Protein AF-0000000083565220 (afdb_homodimer)

InterPro domains:
  IPR055768 Domain of unknown function DUF7344 [PF24035] (7-87)

Organism: NCBI:txid148449

Sequence (226 aa):
MNTAEAFTLLADTDRRRVVAALLETETETTTIDALSERLADARRQDDTVAESDTDRFERTKIGLLHDHLPRLADHGVLEYDARNGDVVLEDATDLEPYLDIDETTVSIAPQNEMNTAEAFTLLADTDRRRVVAALLETETETTTIDALSERLADARRQDDTVAESDTDRFERTKIGLLHDHLPRLADHGVLEYDARNGDVVLEDATDLEPYLDIDETTVSIAPQNE

Nearest PDB structures (foldseek):
  6tot-assembly1_A  TM=2.950E-01  e=5.531E+00  Homo sapiens
  6tot-assembly1_A  TM=2.980E-01  e=4.577E+00  Homo sapiens
  6tp4-assembly1_A  TM=3.287E-01  e=9.113E+00  Homo sapiens
  6tp6-assembly1_A  TM=2.819E-01  e=9.113E+00  Homo sapiens

Solvent-accessible surface area (backbone atoms only — not comparable to full-atom values): 12688 Å² total; per-residue (Å²): 126,54,70,41,55,40,24,53,53,48,31,34,68,66,46,41,48,51,54,51,53,46,61,72,41,64,93,51,80,42,37,52,65,58,50,17,48,55,51,28,55,55,45,55,75,74,47,84,72,91,67,54,70,66,57,42,30,51,55,37,39,50,44,37,68,75,48,44,49,55,59,38,33,75,66,48,28,30,48,70,40,87,86,82,28,41,35,39,78,66,46,52,78,79,45,47,71,60,55,49,53,55,53,52,60,62,68,62,56,75,75,78,124,129,54,71,41,55,39,24,54,53,47,31,35,68,66,44,41,50,51,53,51,54,45,61,74,40,66,94,49,82,43,38,51,66,58,50,18,50,55,52,29,56,54,44,55,75,72,46,84,70,90,68,54,68,66,56,42,29,52,52,37,38,50,44,36,68,76,47,43,50,55,57,39,34,76,65,48,30,32,47,72,37,85,86,82,28,42,35,40,80,66,48,52,78,79,45,47,70,60,54,51,54,57,53,53,60,59,69,62,55,74,74,79,122

Foldseek 3Di:
DDLVLLCVLVVDPLLLQLLVVQVVVPPDKDFLQVSLLVSLVVVVVVDPDDDDSVVSSVVSSCCCVPPNVVSCVVVVQWDADPVVRIIHGGDCPSNVVVSVVVVVVVVPPDPPD/DDLVLLCVLVVDPLLLQLLVVQVVVQVDKDFLQVSLLVSLVVVVVVDPDDDDSVVSSVVSSVCCVPPNVVSCVVVVQWDADPVVRIIHGGDCPSNVVVSVVVVVVVVPPDPPD

pLDDT: mean 89.69, std 16.13, range [26.8, 98.75]

Secondary structure (DSSP, 8-state):
--HHHHHHHHTSHHHHHHHHHHHHTTTS-EEHHHHHHHHHHHHHHH--S---HHHHHHHHHHHIIIIIHHHHHHTTSEEE-TTT-EEEE---TTTHHHHHHHHHHHHTS----/--HHHHHHHHTSHHHHHHHHHHHHTTTS-EEHHHHHHHHHHHHHHH--S---HHHHHHHHHHHIIIIIHHHHHHTTSEEE-TTT-EEEE---TTTHHHHHHHHHHHHTS----

Structure (mmCIF, N/CA/C/O backbone):
data_AF-0000000083565220-model_v1
#
loop_
_entity.id
_entity.type
_entity.pdbx_description
1 polymer 'DUF7344 domain-containing protein'
#
loop_
_atom_site.group_PDB
_atom_site.id
_atom_site.type_symbol
_atom_site.label_atom_id
_atom_site.label_alt_id
_atom_site.label_comp_id
_atom_site.label_asym_id
_atom_site.label_entity_id
_atom_site.label_seq_id
_atom_site.pdbx_PDB_ins_code
_atom_site.Cartn_x
_atom_site.Cartn_y
_atom_site.Cartn_z
_atom_site.occupancy
_atom_site.B_iso_or_equiv
_atom_site.auth_seq_id
_atom_site.auth_comp_id
_atom_site.auth_asym_id
_atom_site.auth_atom_id
_atom_site.pdbx_PDB_model_num
ATOM 1 N N . MET A 1 1 ? -13.062 -4.121 0.342 1 96 1 MET A N 1
ATOM 2 C CA . MET A 1 1 ? -12.008 -3.697 1.264 1 96 1 MET A CA 1
ATOM 3 C C . MET A 1 1 ? -11.766 -2.195 1.155 1 96 1 MET A C 1
ATOM 5 O O . MET A 1 1 ? -12.117 -1.575 0.153 1 96 1 MET A O 1
ATOM 9 N N . ASN A 1 2 ? -11.125 -1.588 2.27 1 95.5 2 ASN A N 1
ATOM 10 C CA . ASN A 1 2 ? -10.836 -0.158 2.238 1 95.5 2 ASN A CA 1
ATOM 11 C C . ASN A 1 2 ? -9.461 0.122 1.647 1 95.5 2 ASN A C 1
ATOM 13 O O . ASN A 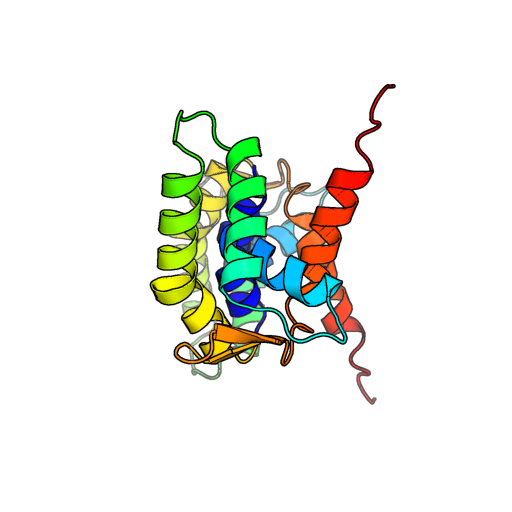1 2 ? -8.711 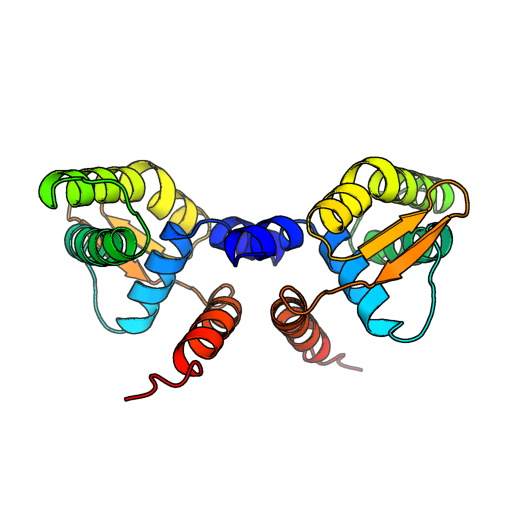-0.806 1.326 1 95.5 2 ASN A O 1
ATOM 17 N N . THR A 1 3 ? -9.195 1.32 1.488 1 96.5 3 THR A N 1
ATOM 18 C CA . THR A 1 3 ? -7.969 1.758 0.825 1 96.5 3 THR A CA 1
ATOM 19 C C . THR A 1 3 ? -6.738 1.251 1.572 1 96.5 3 THR A C 1
ATOM 21 O O . THR A 1 3 ? -5.777 0.781 0.956 1 96.5 3 THR A O 1
ATOM 24 N N . ALA A 1 4 ? -6.703 1.277 2.896 1 97.19 4 ALA A N 1
ATOM 25 C CA . ALA A 1 4 ? -5.57 0.811 3.693 1 97.19 4 ALA A CA 1
ATOM 26 C C . ALA A 1 4 ? -5.324 -0.68 3.475 1 97.19 4 ALA A C 1
ATOM 28 O O . ALA A 1 4 ? -4.18 -1.113 3.346 1 97.19 4 ALA A O 1
ATOM 29 N N . GLU A 1 5 ? -6.398 -1.389 3.406 1 98 5 GLU A N 1
ATOM 30 C CA . GLU A 1 5 ? -6.297 -2.824 3.16 1 98 5 GLU A CA 1
ATOM 31 C C . GLU A 1 5 ? -5.711 -3.107 1.78 1 98 5 GLU A C 1
ATOM 33 O O . GLU A 1 5 ? -4.891 -4.012 1.622 1 98 5 GLU A O 1
ATOM 38 N N . ALA A 1 6 ? -6.125 -2.352 0.819 1 98.5 6 ALA A N 1
ATOM 39 C CA . ALA A 1 6 ? -5.605 -2.518 -0.536 1 98.5 6 ALA A CA 1
ATOM 40 C C . ALA A 1 6 ? -4.098 -2.285 -0.577 1 98.5 6 ALA A C 1
ATOM 42 O O . ALA A 1 6 ? -3.346 -3.127 -1.078 1 98.5 6 ALA A O 1
ATOM 43 N N . PHE A 1 7 ? -3.705 -1.181 0.043 1 98.44 7 PHE A N 1
ATOM 44 C CA . PHE A 1 7 ? -2.277 -0.882 0.044 1 98.44 7 PHE A CA 1
ATOM 45 C C . PHE A 1 7 ? -1.504 -1.938 0.823 1 98.44 7 PHE A C 1
ATOM 47 O O . PHE A 1 7 ? -0.389 -2.305 0.445 1 98.44 7 PHE A O 1
ATOM 54 N N . THR A 1 8 ? -2.037 -2.41 1.909 1 98.56 8 THR A N 1
ATOM 55 C CA . THR A 1 8 ? -1.389 -3.445 2.707 1 98.56 8 THR A CA 1
ATOM 56 C C . THR A 1 8 ? -1.159 -4.703 1.878 1 98.56 8 THR A C 1
ATOM 58 O O . THR A 1 8 ? -0.068 -5.277 1.899 1 98.56 8 THR A O 1
ATOM 61 N N . LEU A 1 9 ? -2.16 -5.105 1.133 1 98.75 9 LEU A N 1
ATOM 62 C CA . LEU A 1 9 ? -2.027 -6.289 0.293 1 98.75 9 LEU A CA 1
ATOM 63 C C . LEU A 1 9 ? -0.977 -6.074 -0.791 1 98.75 9 LEU A C 1
ATOM 65 O O . LEU A 1 9 ? -0.152 -6.953 -1.047 1 98.75 9 LEU A O 1
ATOM 69 N N . LEU A 1 10 ? -0.96 -4.863 -1.353 1 98.38 10 LEU A N 1
ATOM 70 C CA . LEU A 1 10 ? -0.137 -4.598 -2.527 1 98.38 10 LEU A CA 1
ATOM 71 C C . LEU A 1 10 ? 1.293 -4.254 -2.123 1 98.38 10 LEU A C 1
ATOM 73 O O . LEU A 1 10 ? 2.186 -4.195 -2.973 1 98.38 10 LEU A O 1
ATOM 77 N N . ALA A 1 11 ? 1.544 -4.125 -0.795 1 98.12 11 ALA A N 1
ATOM 78 C CA . ALA A 1 11 ? 2.898 -3.826 -0.336 1 98.12 11 ALA A CA 1
ATOM 79 C C . ALA A 1 11 ? 3.82 -5.027 -0.532 1 98.12 11 ALA A C 1
ATOM 81 O O . ALA A 1 11 ? 5.043 -4.895 -0.459 1 98.12 11 ALA A O 1
ATOM 82 N N . ASP A 1 12 ? 3.268 -6.105 -0.863 1 97.56 12 ASP A N 1
ATOM 83 C CA . ASP A 1 12 ? 4.051 -7.301 -1.15 1 97.56 12 ASP A CA 1
ATOM 84 C C . ASP A 1 12 ? 4.129 -7.562 -2.652 1 97.56 12 ASP A C 1
ATOM 86 O O . ASP A 1 12 ? 3.102 -7.594 -3.336 1 97.56 12 ASP A O 1
ATOM 90 N N . THR A 1 13 ? 5.336 -7.77 -3.129 1 96 13 THR A N 1
ATOM 91 C CA . THR A 1 13 ? 5.559 -7.941 -4.559 1 96 13 THR A CA 1
ATOM 92 C C . THR A 1 13 ? 4.875 -9.203 -5.066 1 96 13 THR A C 1
ATOM 94 O O . THR A 1 13 ? 4.293 -9.211 -6.156 1 96 13 THR A O 1
ATOM 97 N N . ASP A 1 14 ? 4.938 -10.281 -4.324 1 95.94 14 ASP A N 1
ATOM 98 C CA . ASP A 1 14 ? 4.336 -11.539 -4.754 1 95.94 14 ASP A CA 1
ATOM 99 C C . ASP A 1 14 ? 2.814 -11.414 -4.84 1 95.94 14 ASP A C 1
ATOM 101 O O . ASP A 1 14 ? 2.203 -11.891 -5.801 1 95.94 14 ASP A O 1
ATOM 105 N N . ARG A 1 15 ? 2.213 -10.766 -3.889 1 98.38 15 ARG A N 1
ATOM 106 C CA . ARG A 1 15 ? 0.768 -10.57 -3.951 1 98.38 15 ARG A CA 1
ATOM 107 C C . ARG A 1 15 ? 0.382 -9.703 -5.148 1 98.38 15 ARG A C 1
ATOM 109 O O . ARG A 1 15 ? -0.626 -9.961 -5.809 1 98.38 15 ARG A O 1
ATOM 116 N N . ARG A 1 16 ? 1.149 -8.664 -5.391 1 97.5 16 ARG A N 1
ATOM 117 C CA . ARG A 1 16 ? 0.896 -7.887 -6.602 1 97.5 16 ARG A CA 1
ATOM 118 C C . ARG A 1 16 ? 0.958 -8.773 -7.844 1 97.5 16 ARG A C 1
ATOM 120 O O . ARG A 1 16 ? 0.088 -8.695 -8.711 1 97.5 16 ARG A O 1
ATOM 127 N N . ARG A 1 17 ? 1.926 -9.609 -7.906 1 96.25 17 ARG A N 1
ATOM 128 C CA . ARG A 1 17 ? 2.123 -10.469 -9.07 1 96.25 17 ARG A CA 1
ATOM 129 C C . ARG A 1 17 ? 0.99 -11.484 -9.203 1 96.25 17 ARG A C 1
ATOM 131 O O . ARG A 1 17 ? 0.55 -11.789 -10.312 1 96.25 17 ARG A O 1
ATOM 138 N N . VAL A 1 18 ? 0.584 -12.016 -8.094 1 97.06 18 VAL A N 1
ATOM 139 C CA . VAL A 1 18 ? -0.527 -12.961 -8.117 1 97.06 18 VAL A CA 1
ATOM 140 C C . VAL A 1 18 ? -1.762 -12.289 -8.719 1 97.06 18 VAL A C 1
ATOM 142 O O . VAL A 1 18 ? -2.371 -12.828 -9.648 1 97.06 18 VAL A O 1
ATOM 145 N N . VAL A 1 19 ? -2.131 -11.125 -8.219 1 97.25 19 VAL A N 1
ATOM 146 C CA . VAL A 1 19 ? -3.348 -10.453 -8.664 1 97.25 19 VAL A CA 1
ATOM 147 C C . VAL A 1 19 ? -3.211 -10.055 -10.125 1 97.25 19 VAL A C 1
ATOM 149 O O . VAL A 1 19 ? -4.137 -10.242 -10.914 1 97.25 19 VAL A O 1
ATOM 152 N N . ALA A 1 20 ? -2.068 -9.57 -10.492 1 95.88 20 ALA A N 1
ATOM 153 C CA . ALA A 1 20 ? -1.82 -9.188 -11.883 1 95.88 20 ALA A CA 1
ATOM 154 C C . ALA A 1 20 ? -1.976 -10.383 -12.812 1 95.88 20 ALA A C 1
ATOM 156 O O . ALA A 1 20 ? -2.598 -10.273 -13.875 1 95.88 20 ALA A O 1
ATOM 157 N N . ALA A 1 21 ? -1.371 -11.492 -12.422 1 95.12 21 ALA A N 1
ATOM 158 C CA . ALA A 1 21 ? -1.449 -12.695 -13.242 1 95.12 21 ALA A CA 1
ATOM 159 C C . ALA A 1 21 ? -2.896 -13.141 -13.422 1 95.12 21 ALA A C 1
ATOM 161 O O . ALA A 1 21 ? -3.297 -13.547 -14.516 1 95.12 21 ALA A O 1
ATOM 162 N N . LEU A 1 22 ? -3.656 -13.086 -12.352 1 95.69 22 LEU A N 1
ATOM 163 C CA . LEU A 1 22 ? -5.047 -13.516 -12.414 1 95.69 22 LEU A CA 1
ATOM 164 C C . LEU A 1 22 ? -5.879 -12.562 -13.258 1 95.69 22 LEU A C 1
ATOM 166 O O . LEU A 1 22 ? -6.801 -12.984 -13.961 1 95.69 22 LEU A O 1
ATOM 170 N N . LEU A 1 23 ? -5.566 -11.297 -13.195 1 93.94 23 LEU A N 1
ATOM 171 C CA . LEU A 1 23 ? -6.27 -10.305 -13.992 1 93.94 23 LEU A CA 1
ATOM 172 C C . LEU A 1 23 ? -6.004 -10.508 -15.484 1 93.94 23 LEU A C 1
ATOM 174 O O . LEU A 1 23 ? -6.879 -10.25 -16.312 1 93.94 23 LEU A O 1
ATOM 178 N N . GLU A 1 24 ? -4.875 -10.93 -15.766 1 90.19 24 GLU A N 1
ATOM 179 C CA . GLU A 1 24 ? -4.488 -11.164 -17.156 1 90.19 24 GLU A CA 1
ATOM 180 C C . GLU A 1 24 ? -5.168 -12.406 -17.719 1 90.19 24 GLU A C 1
ATOM 182 O O . GLU A 1 24 ? -5.379 -12.516 -18.922 1 90.19 24 GLU A O 1
ATOM 187 N N . THR A 1 25 ? -5.488 -13.305 -16.844 1 77.62 25 THR A N 1
ATOM 188 C CA . THR A 1 25 ? -6.047 -14.578 -17.281 1 77.62 25 THR A CA 1
ATOM 189 C C . THR A 1 25 ? -7.562 -14.586 -17.125 1 77.62 25 THR A C 1
ATOM 191 O O . THR A 1 25 ? -8.172 -15.656 -17.016 1 77.62 25 THR A O 1
ATOM 194 N N . GLU A 1 26 ? -8.297 -13.352 -17.094 1 63.94 26 GLU A N 1
ATOM 195 C CA . GLU A 1 26 ? -9.688 -13.133 -16.719 1 63.94 26 GLU A CA 1
ATOM 196 C C . GLU A 1 26 ? -10.477 -14.445 -16.734 1 63.94 26 GLU A C 1
ATOM 198 O O . GLU A 1 26 ? -11.172 -14.766 -15.766 1 63.94 26 GLU A O 1
ATOM 203 N N . THR A 1 27 ? -10.836 -14.945 -17.859 1 59 27 THR A N 1
ATOM 204 C CA . THR A 1 27 ? -11.945 -15.883 -18.016 1 59 27 THR A CA 1
ATOM 205 C C . THR A 1 27 ? -11.5 -17.297 -17.672 1 59 27 THR A C 1
ATOM 207 O O . THR A 1 27 ? -12.328 -18.219 -17.609 1 59 27 THR A O 1
ATOM 210 N N . GLU A 1 28 ? -10.258 -17.438 -17.188 1 69 28 GLU A N 1
ATOM 211 C CA . GLU A 1 28 ? -9.836 -18.828 -17.078 1 69 28 GLU A CA 1
ATOM 212 C C . GLU A 1 28 ? -9.359 -19.156 -15.672 1 69 28 GLU A C 1
ATOM 214 O O . GLU A 1 28 ? -8.992 -18.266 -14.906 1 69 28 GLU A O 1
ATOM 219 N N . THR A 1 29 ? -9.766 -20.391 -15.172 1 83.25 29 THR A N 1
ATOM 220 C CA . THR A 1 29 ? -9.219 -20.953 -13.953 1 83.25 29 THR A CA 1
ATOM 221 C C . THR A 1 29 ? -7.715 -21.203 -14.086 1 83.25 29 THR A C 1
ATOM 223 O O . THR A 1 29 ? -7.25 -21.688 -15.117 1 83.25 29 THR A O 1
ATOM 226 N N . THR A 1 30 ? -6.914 -20.625 -13.164 1 93.38 30 THR A N 1
ATOM 227 C CA . THR A 1 30 ? -5.484 -20.906 -13.086 1 93.38 30 THR A CA 1
ATOM 228 C C . THR A 1 30 ? -5.18 -21.844 -11.922 1 93.38 30 THR A C 1
ATOM 230 O O . THR A 1 30 ? -6.07 -22.172 -11.133 1 93.38 30 THR A O 1
ATOM 233 N N . THR A 1 31 ? -3.963 -22.438 -11.992 1 96 31 THR A N 1
ATOM 234 C CA . THR A 1 31 ? -3.584 -23.344 -10.914 1 96 31 THR A CA 1
ATOM 235 C C . THR A 1 31 ? -2.475 -22.734 -10.062 1 96 31 THR A C 1
ATOM 237 O O . THR A 1 31 ? -1.771 -21.828 -10.508 1 96 31 THR A O 1
ATOM 240 N N . ILE A 1 32 ? -2.348 -23.281 -8.883 1 97.75 32 ILE A N 1
ATOM 241 C CA . ILE A 1 32 ? -1.276 -22.891 -7.973 1 97.75 32 ILE A CA 1
ATOM 242 C C . ILE A 1 32 ? 0.077 -23.172 -8.625 1 97.75 32 ILE A C 1
ATOM 244 O O . ILE A 1 32 ? 0.998 -22.344 -8.523 1 97.75 32 ILE A O 1
ATOM 248 N N . ASP A 1 33 ? 0.191 -24.234 -9.336 1 96.81 33 ASP A N 1
ATOM 249 C CA . ASP A 1 33 ? 1.437 -24.594 -10.008 1 96.81 33 ASP A CA 1
ATOM 250 C C . ASP A 1 33 ? 1.771 -23.578 -11.102 1 96.81 33 ASP A C 1
ATOM 252 O O . ASP A 1 33 ? 2.92 -23.141 -11.227 1 96.81 33 ASP A O 1
ATOM 256 N N . ALA A 1 34 ? 0.788 -23.266 -11.844 1 95.81 34 ALA A N 1
ATOM 257 C CA . ALA A 1 34 ? 1.01 -22.312 -12.93 1 95.81 34 ALA A CA 1
ATOM 258 C C . ALA A 1 34 ? 1.413 -20.938 -12.375 1 95.81 34 ALA A C 1
ATOM 260 O O . ALA A 1 34 ? 2.301 -20.281 -12.922 1 95.81 34 ALA A O 1
ATOM 261 N N . LEU A 1 35 ? 0.744 -20.469 -11.352 1 97 35 LEU A N 1
ATOM 262 C CA . LEU A 1 35 ? 1.1 -19.219 -10.703 1 97 35 LEU A CA 1
ATOM 263 C C . LEU A 1 35 ? 2.52 -19.281 -10.148 1 97 35 LEU A C 1
ATOM 265 O O . LEU A 1 35 ? 3.291 -18.328 -10.305 1 97 35 LEU A O 1
ATOM 269 N N . SER A 1 36 ? 2.895 -20.391 -9.5 1 98.19 36 SER A N 1
ATOM 270 C CA . SER A 1 36 ? 4.227 -20.562 -8.93 1 98.19 36 SER A CA 1
ATOM 271 C C . SER A 1 36 ? 5.305 -20.453 -10 1 98.19 36 SER A C 1
ATOM 273 O O . SER A 1 36 ? 6.355 -19.844 -9.781 1 98.19 36 SER A O 1
ATOM 275 N N . GLU A 1 37 ? 5.0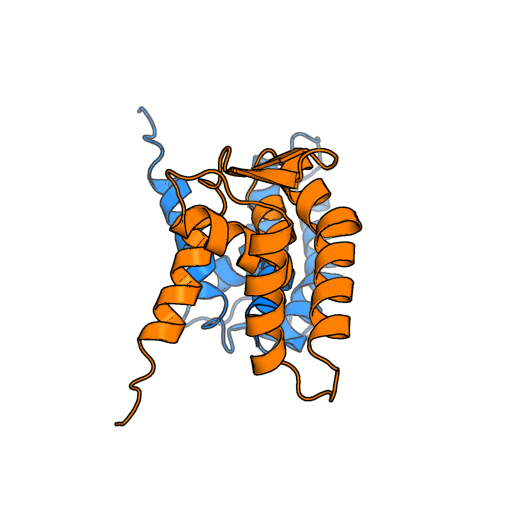12 -21.031 -11.094 1 97.44 37 GLU A N 1
ATOM 276 C CA . GLU A 1 37 ? 5.961 -20.953 -12.203 1 97.44 37 GLU A CA 1
ATOM 277 C C . GLU A 1 37 ? 6.148 -19.531 -12.688 1 97.44 37 GLU A C 1
ATOM 279 O O . GLU A 1 37 ? 7.277 -19.062 -12.852 1 97.44 37 GLU A O 1
ATOM 284 N N . ARG A 1 38 ? 5.031 -18.906 -12.898 1 95.62 38 ARG A N 1
ATOM 285 C CA . ARG A 1 38 ? 5.066 -17.531 -13.398 1 95.62 38 ARG A CA 1
ATOM 286 C C . ARG A 1 38 ? 5.777 -16.609 -12.414 1 95.62 38 ARG A C 1
ATOM 288 O O . ARG A 1 38 ? 6.605 -15.789 -12.812 1 95.62 38 ARG A O 1
ATOM 295 N N . LEU A 1 39 ? 5.508 -16.703 -11.133 1 96.94 39 LEU A N 1
ATOM 296 C CA . LEU A 1 39 ? 6.102 -15.852 -10.117 1 96.94 39 LEU A CA 1
ATOM 297 C C . LEU A 1 39 ? 7.574 -16.188 -9.914 1 96.94 39 LEU A C 1
ATOM 299 O O . LEU A 1 39 ? 8.398 -15.281 -9.719 1 96.94 39 LEU A O 1
ATOM 303 N N . ALA A 1 40 ? 7.965 -17.453 -10 1 97 40 ALA A N 1
ATOM 304 C CA . ALA A 1 40 ? 9.367 -17.844 -9.898 1 97 40 ALA A CA 1
ATOM 305 C C . ALA A 1 40 ? 10.188 -17.266 -11.055 1 97 40 ALA A C 1
ATOM 307 O O . ALA A 1 40 ? 11.328 -16.844 -10.859 1 97 40 ALA A O 1
ATOM 308 N N . ASP A 1 41 ? 9.609 -17.266 -12.188 1 94.62 41 ASP A N 1
ATOM 309 C CA . ASP A 1 41 ? 10.281 -16.688 -13.344 1 94.62 41 ASP A CA 1
ATOM 310 C C . ASP A 1 41 ? 10.516 -15.188 -13.164 1 94.62 41 ASP A C 1
ATOM 312 O O . ASP A 1 41 ? 11.594 -14.68 -13.477 1 94.62 41 ASP A O 1
ATOM 316 N N . ALA A 1 42 ? 9.531 -14.492 -12.695 1 92.88 42 ALA A N 1
ATOM 317 C CA . ALA A 1 42 ? 9.648 -13.062 -12.445 1 92.88 42 ALA A CA 1
ATOM 318 C C . ALA A 1 42 ? 10.703 -12.773 -11.375 1 92.88 42 ALA A C 1
ATOM 320 O O . ALA A 1 42 ? 11.492 -11.844 -11.508 1 92.88 42 ALA A O 1
ATOM 321 N N . ARG A 1 43 ? 10.703 -13.547 -10.359 1 90.81 43 ARG A N 1
ATOM 322 C CA . ARG A 1 43 ? 11.664 -13.398 -9.273 1 90.81 43 ARG A CA 1
ATOM 323 C C . ARG A 1 43 ? 13.094 -13.594 -9.773 1 90.81 43 ARG A C 1
ATOM 325 O O . ARG A 1 43 ? 14.016 -12.938 -9.297 1 90.81 43 ARG A O 1
ATOM 332 N N . ARG A 1 44 ? 13.273 -14.492 -10.656 1 92.25 44 ARG A N 1
ATOM 333 C CA . ARG A 1 44 ? 14.594 -14.758 -11.219 1 92.25 44 ARG A CA 1
ATOM 334 C C . ARG A 1 44 ? 15.164 -13.508 -11.883 1 92.25 44 ARG A C 1
ATOM 336 O O . ARG A 1 44 ? 16.359 -13.242 -11.781 1 92.25 44 ARG A O 1
ATOM 343 N N . GLN A 1 45 ? 14.344 -12.742 -12.422 1 90.06 45 GLN A N 1
ATOM 344 C CA . GLN A 1 45 ? 14.758 -11.523 -13.109 1 90.06 45 GLN A CA 1
ATOM 345 C C . GLN A 1 45 ? 15.125 -10.43 -12.109 1 90.06 45 GLN A C 1
ATOM 347 O O . GLN A 1 45 ? 15.992 -9.594 -12.391 1 90.06 45 GLN A O 1
ATOM 352 N N . ASP A 1 46 ? 14.539 -10.523 -10.961 1 86.69 46 ASP A N 1
ATOM 353 C CA . ASP A 1 46 ? 14.719 -9.492 -9.945 1 86.69 46 ASP A CA 1
ATOM 354 C C . ASP A 1 46 ? 15.859 -9.844 -9 1 86.69 46 ASP A C 1
ATOM 356 O O . ASP A 1 46 ? 16.469 -8.961 -8.391 1 86.69 46 ASP A O 1
ATOM 360 N N . ASP A 1 47 ? 16.047 -11.078 -8.82 1 83.31 47 ASP A N 1
ATOM 361 C CA . ASP A 1 47 ? 16.969 -11.555 -7.789 1 83.31 47 ASP A CA 1
ATOM 362 C C . ASP A 1 47 ? 18.328 -11.891 -8.383 1 83.31 47 ASP A C 1
ATOM 364 O O . ASP A 1 47 ? 18.406 -12.469 -9.469 1 83.31 47 ASP A O 1
ATOM 368 N N . THR A 1 48 ? 19.328 -11.555 -7.695 1 81.31 48 THR A N 1
ATOM 369 C CA . THR A 1 48 ? 20.688 -11.805 -8.148 1 81.31 48 THR A CA 1
ATOM 370 C C . THR A 1 48 ? 21.234 -13.078 -7.512 1 81.31 48 THR A C 1
ATOM 372 O O . THR A 1 48 ? 22.312 -13.562 -7.898 1 81.31 48 THR A O 1
ATOM 375 N N . VAL A 1 49 ? 20.547 -13.609 -6.648 1 78.81 49 VAL A N 1
ATOM 376 C CA . VAL A 1 49 ? 21.062 -14.773 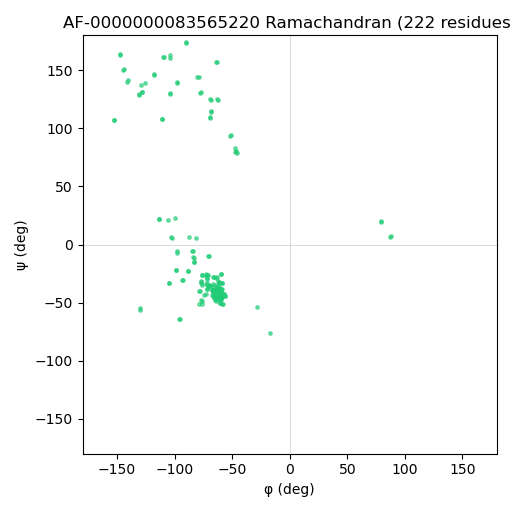-5.918 1 78.81 49 VAL A CA 1
ATOM 377 C C . VAL A 1 49 ? 20.953 -16.016 -6.797 1 78.81 49 VAL A C 1
ATOM 379 O O . VAL A 1 49 ? 19.922 -16.266 -7.43 1 78.81 49 VAL A O 1
ATOM 382 N N . ALA A 1 50 ? 22.016 -16.734 -6.879 1 85.31 50 ALA A N 1
ATOM 383 C CA . ALA A 1 50 ? 22.031 -18 -7.605 1 85.31 50 ALA A CA 1
ATOM 384 C C . ALA A 1 50 ? 21.188 -19.047 -6.887 1 85.31 50 ALA A C 1
ATOM 386 O O . ALA A 1 50 ? 21.359 -19.281 -5.688 1 85.31 50 ALA A O 1
ATOM 387 N N . GLU A 1 51 ? 20.125 -19.5 -7.43 1 90.12 51 GLU A N 1
ATOM 388 C CA . GLU A 1 51 ? 19.219 -20.562 -6.984 1 90.12 51 GLU A CA 1
ATOM 389 C C . GLU A 1 51 ? 18.75 -21.422 -8.156 1 90.12 51 GLU A C 1
ATOM 391 O O . GLU A 1 51 ? 18.547 -20.906 -9.258 1 90.12 51 GLU A O 1
ATOM 396 N N . SER A 1 52 ? 18.641 -22.672 -7.949 1 95 52 SER A N 1
ATOM 397 C CA . SER A 1 52 ? 18.109 -23.516 -9.016 1 95 52 SER A CA 1
ATOM 398 C C . SER A 1 52 ? 16.656 -23.156 -9.328 1 95 52 SER A C 1
ATOM 400 O O . SER A 1 52 ? 15.945 -22.641 -8.469 1 95 52 SER A O 1
ATOM 402 N N . ASP A 1 53 ? 16.281 -23.484 -10.469 1 94.81 53 ASP A N 1
ATOM 403 C CA . ASP A 1 53 ? 14.898 -23.234 -10.875 1 94.81 53 ASP A CA 1
ATOM 404 C C . ASP A 1 53 ? 13.914 -24.031 -10.023 1 94.81 53 ASP A C 1
ATOM 406 O O . ASP A 1 53 ? 12.836 -23.547 -9.688 1 94.81 53 ASP A O 1
ATOM 410 N N . THR A 1 54 ? 14.391 -25.219 -9.719 1 96.75 54 THR A N 1
ATOM 411 C CA . THR A 1 54 ? 13.539 -26.078 -8.914 1 96.75 54 THR A CA 1
ATOM 412 C C . THR A 1 54 ? 13.352 -25.5 -7.512 1 96.75 54 THR A C 1
ATOM 414 O O . THR A 1 54 ? 12.227 -25.453 -6.996 1 96.75 54 THR A O 1
ATOM 417 N N . ASP A 1 55 ? 14.375 -25.031 -6.902 1 96.38 55 ASP A N 1
ATOM 418 C CA . ASP A 1 55 ? 14.305 -24.438 -5.57 1 96.38 55 ASP A CA 1
ATOM 419 C C . ASP A 1 55 ? 13.469 -23.156 -5.586 1 96.38 55 ASP A C 1
ATOM 421 O O . ASP A 1 55 ? 12.656 -22.938 -4.684 1 96.38 55 ASP A O 1
ATOM 425 N N . ARG A 1 56 ? 13.68 -22.312 -6.594 1 96.56 56 ARG A N 1
ATOM 426 C CA . ARG A 1 56 ? 12.93 -21.062 -6.727 1 96.56 56 ARG A CA 1
ATOM 427 C C . ARG A 1 56 ? 11.43 -21.344 -6.852 1 96.56 56 ARG A C 1
ATOM 429 O O . ARG A 1 56 ? 10.617 -20.672 -6.23 1 96.56 56 ARG A O 1
ATOM 436 N N . PHE A 1 57 ? 11.086 -22.375 -7.668 1 97.56 57 PHE A N 1
ATOM 437 C CA . PHE A 1 57 ? 9.695 -22.797 -7.848 1 97.56 57 PHE A CA 1
ATOM 438 C C . PHE A 1 57 ? 9.094 -23.25 -6.523 1 97.56 57 PHE A C 1
ATOM 440 O O . PHE A 1 57 ? 8.023 -22.797 -6.133 1 97.56 57 PHE A O 1
ATOM 447 N N . GLU A 1 58 ? 9.773 -24.109 -5.836 1 97.56 58 GLU A N 1
ATOM 448 C CA . GLU A 1 58 ? 9.266 -24.688 -4.594 1 97.56 58 GLU A CA 1
ATOM 449 C C . GLU A 1 58 ? 9.086 -23.625 -3.52 1 97.56 58 GLU A C 1
ATOM 451 O O . GLU A 1 58 ? 8.07 -23.594 -2.824 1 97.56 58 GLU A O 1
ATOM 456 N N . ARG A 1 59 ? 10.078 -22.734 -3.402 1 97.19 59 ARG A N 1
ATOM 457 C CA . ARG A 1 59 ? 9.984 -21.656 -2.426 1 97.19 59 ARG A CA 1
ATOM 458 C C . ARG A 1 59 ? 8.812 -20.734 -2.738 1 97.19 59 ARG A C 1
ATOM 460 O O . ARG A 1 59 ? 8.078 -20.312 -1.834 1 97.19 59 ARG A O 1
ATOM 467 N N . THR A 1 60 ? 8.664 -20.438 -4.012 1 97.38 60 THR A N 1
ATOM 468 C CA . THR A 1 60 ? 7.555 -19.594 -4.449 1 97.38 60 THR A CA 1
ATOM 469 C C . THR A 1 60 ? 6.215 -20.234 -4.098 1 97.38 60 THR A C 1
ATOM 471 O O . THR A 1 60 ? 5.316 -19.578 -3.576 1 97.38 60 THR A O 1
ATOM 474 N N . LYS A 1 61 ? 6.121 -21.516 -4.379 1 98.56 61 LYS A N 1
ATOM 475 C CA . LYS A 1 61 ? 4.879 -22.25 -4.137 1 98.56 61 LYS A CA 1
ATOM 476 C C . LYS A 1 61 ? 4.539 -22.281 -2.648 1 98.56 61 LYS A C 1
ATOM 478 O O . LYS A 1 61 ? 3.389 -22.062 -2.264 1 98.56 61 LYS A O 1
ATOM 483 N N . ILE A 1 62 ? 5.477 -22.516 -1.821 1 98.44 62 ILE A N 1
ATOM 484 C CA . ILE A 1 62 ? 5.289 -22.531 -0.375 1 98.44 62 ILE A CA 1
ATOM 485 C C . ILE A 1 62 ? 4.801 -21.172 0.103 1 98.44 62 ILE A C 1
ATOM 487 O O . ILE A 1 62 ? 3.85 -21.078 0.885 1 98.44 62 ILE A O 1
ATOM 491 N N . GLY A 1 63 ? 5.43 -20.125 -0.401 1 98.31 63 GLY A N 1
ATOM 492 C CA . GLY A 1 63 ? 5.008 -18.766 -0.05 1 98.31 63 GLY A CA 1
ATOM 493 C C . GLY A 1 63 ? 3.588 -18.453 -0.485 1 98.31 63 GLY A C 1
ATOM 494 O O . GLY A 1 63 ? 2.824 -17.844 0.262 1 98.31 63 GLY A O 1
ATOM 495 N N . LEU A 1 64 ? 3.277 -18.922 -1.691 1 98.44 64 LEU A N 1
ATOM 496 C CA . LEU A 1 64 ? 1.925 -18.719 -2.201 1 98.44 64 LEU A CA 1
ATOM 497 C C . LEU A 1 64 ? 0.895 -19.359 -1.278 1 98.44 64 LEU A C 1
ATOM 499 O O . LEU A 1 64 ? -0.081 -18.719 -0.887 1 98.44 64 LEU A O 1
ATOM 503 N N . LEU A 1 65 ? 1.129 -20.594 -0.864 1 98.31 65 LEU A N 1
ATOM 504 C CA . LEU A 1 65 ? 0.164 -21.391 -0.118 1 98.31 65 LEU A CA 1
ATOM 505 C C . LEU A 1 65 ? 0.104 -20.953 1.341 1 98.31 65 LEU A C 1
ATOM 507 O O . LEU A 1 65 ? -0.968 -20.953 1.949 1 98.31 65 LEU A O 1
ATOM 511 N N . HIS A 1 66 ? 1.118 -20.531 1.942 1 97.81 66 HIS A N 1
ATOM 512 C CA . HIS A 1 66 ? 1.175 -20.312 3.383 1 97.81 66 HIS A CA 1
ATOM 513 C C . HIS A 1 66 ? 0.952 -18.844 3.721 1 97.81 66 HIS A C 1
ATOM 515 O O . HIS A 1 66 ? 0.473 -18.516 4.809 1 97.81 66 HIS A O 1
ATOM 521 N N . ASP A 1 67 ? 1.195 -18 2.777 1 98.31 67 ASP A N 1
ATOM 522 C CA . ASP A 1 67 ? 1.141 -16.578 3.121 1 98.31 67 ASP A CA 1
ATOM 523 C C . ASP A 1 67 ? 0.275 -15.805 2.127 1 98.31 67 ASP A C 1
AT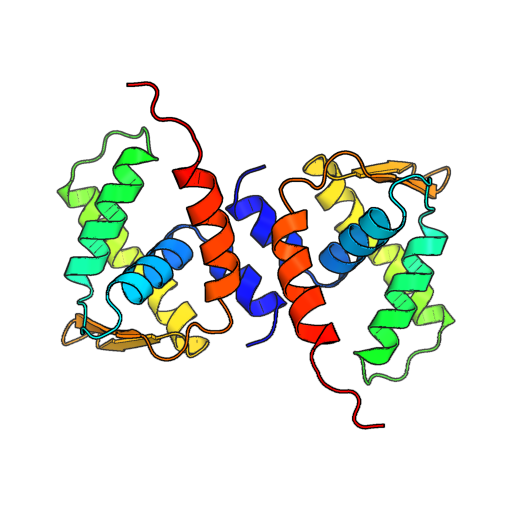OM 525 O O . ASP A 1 67 ? -0.685 -15.141 2.52 1 98.31 67 ASP A O 1
ATOM 529 N N . HIS A 1 68 ? 0.526 -15.875 0.864 1 98.56 68 HIS A N 1
ATOM 530 C CA . HIS A 1 68 ? -0.017 -14.922 -0.093 1 98.56 68 HIS A CA 1
ATOM 531 C C . HIS A 1 68 ? -1.472 -15.234 -0.424 1 98.56 68 HIS A C 1
ATOM 533 O O . HIS A 1 68 ? -2.338 -14.359 -0.334 1 98.56 68 HIS A O 1
ATOM 539 N N . LEU A 1 69 ? -1.742 -16.5 -0.795 1 98.56 69 LEU A N 1
ATOM 540 C CA . LEU A 1 69 ? -3.092 -16.844 -1.23 1 98.56 69 LEU A CA 1
ATOM 541 C C . LEU A 1 69 ? -4.09 -16.672 -0.089 1 98.56 69 LEU A C 1
ATOM 543 O O . LEU A 1 69 ? -5.16 -16.094 -0.275 1 98.56 69 LEU A O 1
ATOM 547 N N . PRO A 1 70 ? -3.75 -17.141 1.171 1 98.69 70 PRO A N 1
ATOM 548 C CA . PRO A 1 70 ? -4.703 -16.938 2.268 1 98.69 70 PRO A CA 1
ATOM 549 C C . PRO A 1 70 ? -5.02 -15.469 2.516 1 98.69 70 PRO A C 1
ATOM 551 O O . PRO A 1 70 ? -6.18 -15.109 2.73 1 98.69 70 PRO A O 1
ATOM 554 N N . ARG A 1 71 ? -4.074 -14.57 2.428 1 98.69 71 ARG A N 1
ATOM 555 C CA . ARG A 1 71 ? -4.27 -13.141 2.682 1 98.69 71 ARG A CA 1
ATOM 556 C C . ARG A 1 71 ? -5.164 -12.516 1.617 1 98.69 71 ARG A C 1
ATOM 558 O O . ARG A 1 71 ? -6.027 -11.695 1.93 1 98.69 71 ARG A O 1
ATOM 565 N N . LEU A 1 72 ? -4.992 -12.922 0.417 1 98.75 72 LEU A N 1
ATOM 566 C CA . LEU A 1 72 ? -5.824 -12.422 -0.673 1 98.75 72 LEU A CA 1
ATOM 567 C C . LEU A 1 72 ? -7.242 -12.984 -0.575 1 98.75 72 LEU A C 1
ATOM 569 O O . LEU A 1 72 ? -8.211 -12.266 -0.827 1 98.75 72 LEU A O 1
ATOM 573 N N . ALA A 1 73 ? -7.328 -14.25 -0.182 1 98.44 73 ALA A N 1
ATOM 574 C CA . ALA A 1 73 ? -8.633 -14.891 -0.031 1 98.44 73 ALA A CA 1
ATOM 575 C C . ALA A 1 73 ? -9.414 -14.273 1.125 1 98.44 73 ALA A C 1
ATOM 577 O O . ALA A 1 73 ? -10.625 -14.055 1.021 1 98.44 73 ALA A O 1
ATOM 578 N N . ASP A 1 74 ? -8.703 -13.961 2.217 1 98.44 74 ASP A N 1
ATOM 579 C CA . ASP A 1 74 ? -9.312 -13.375 3.402 1 98.44 74 ASP A CA 1
ATOM 580 C C . ASP A 1 74 ? -9.984 -12.047 3.068 1 98.44 74 ASP A C 1
ATOM 582 O O . ASP A 1 74 ? -10.914 -11.625 3.76 1 98.44 74 ASP A O 1
ATOM 586 N N . HIS A 1 75 ? -9.508 -11.414 2.023 1 98.44 75 HIS A N 1
ATOM 587 C CA . HIS A 1 75 ? -10.062 -10.109 1.655 1 98.44 75 HIS A CA 1
ATOM 588 C C . HIS A 1 75 ? -11.008 -10.234 0.464 1 98.44 75 HIS A C 1
ATOM 590 O O . HIS A 1 75 ? -11.406 -9.227 -0.122 1 98.44 75 HIS A O 1
ATOM 596 N N . GLY A 1 76 ? -11.234 -11.461 0.101 1 97.81 76 GLY A N 1
ATOM 597 C CA . GLY A 1 76 ? -12.227 -11.727 -0.934 1 97.81 76 GLY A CA 1
ATOM 598 C C . GLY A 1 76 ? -11.695 -11.477 -2.336 1 97.81 76 GLY A C 1
ATOM 599 O O . GLY A 1 76 ? -12.477 -11.297 -3.273 1 97.81 76 GLY A O 1
ATOM 600 N N . VAL A 1 77 ? -10.445 -11.438 -2.537 1 97.88 77 VAL A N 1
ATOM 601 C CA . VAL A 1 77 ? -9.844 -11.148 -3.834 1 97.88 77 VAL A CA 1
ATOM 602 C C . VAL A 1 77 ? -9.906 -12.391 -4.723 1 97.88 77 VAL A C 1
ATOM 604 O O . VAL A 1 77 ? -10.164 -12.289 -5.922 1 97.88 77 VAL A O 1
ATOM 607 N N . LEU A 1 78 ? -9.664 -13.523 -4.16 1 97.06 78 LEU A N 1
ATOM 608 C CA . LEU A 1 78 ? -9.656 -14.781 -4.895 1 97.06 78 LEU A CA 1
ATOM 609 C C . LEU A 1 78 ? -10.141 -15.922 -4.012 1 97.06 78 LEU A C 1
ATOM 611 O O . LEU A 1 78 ? -10.312 -15.758 -2.803 1 97.06 78 LEU A O 1
ATOM 615 N N . GLU A 1 79 ? -10.477 -16.984 -4.633 1 96.38 79 GLU A N 1
ATOM 616 C CA . GLU A 1 79 ? -10.664 -18.266 -3.982 1 96.38 79 GLU A CA 1
ATOM 617 C C . GLU A 1 79 ? -9.664 -19.297 -4.512 1 96.38 79 GLU A C 1
ATOM 619 O O . GLU A 1 79 ? -9.242 -19.234 -5.668 1 96.38 79 GLU A O 1
ATOM 624 N N . TYR A 1 80 ? -9.273 -20.172 -3.604 1 97.19 80 TYR A N 1
ATOM 625 C CA . TYR A 1 80 ? -8.383 -21.234 -4.055 1 97.19 80 TYR A CA 1
ATOM 626 C C . TYR A 1 80 ? -8.68 -22.547 -3.322 1 97.19 80 TYR A C 1
ATOM 628 O O . TYR A 1 80 ? -9.188 -22.531 -2.199 1 97.19 80 TYR A O 1
ATOM 636 N N . ASP A 1 81 ? -8.398 -23.688 -4.055 1 96 81 ASP A N 1
ATOM 637 C CA . ASP A 1 81 ? -8.492 -25.031 -3.514 1 96 81 ASP A CA 1
ATOM 638 C C . ASP A 1 81 ? -7.113 -25.672 -3.363 1 96 81 ASP A C 1
ATOM 640 O O . ASP A 1 81 ? -6.5 -26.078 -4.352 1 96 81 ASP A O 1
ATOM 644 N N . ALA A 1 82 ? -6.684 -25.797 -2.184 1 92.5 82 ALA A N 1
ATOM 645 C CA . ALA A 1 82 ? -5.336 -26.297 -1.922 1 92.5 82 ALA A CA 1
ATOM 646 C C . ALA A 1 82 ? -5.191 -27.75 -2.352 1 92.5 82 ALA A C 1
ATOM 648 O O . ALA A 1 82 ? -4.086 -28.219 -2.648 1 92.5 82 ALA A O 1
ATOM 649 N N . ARG A 1 83 ? -6.316 -28.453 -2.311 1 93.75 83 ARG A N 1
ATOM 650 C CA . ARG A 1 83 ? -6.285 -29.859 -2.67 1 93.75 83 ARG A CA 1
ATOM 651 C C . ARG A 1 83 ? -6.199 -30.047 -4.184 1 93.75 83 ARG A C 1
ATOM 653 O O . ARG A 1 83 ? -5.332 -30.766 -4.68 1 93.75 83 ARG A O 1
ATOM 660 N N . ASN A 1 84 ? -7.012 -29.375 -4.883 1 93.25 84 ASN A N 1
ATOM 661 C CA . ASN A 1 84 ? -7.078 -29.484 -6.336 1 93.25 84 ASN A CA 1
ATOM 662 C C . ASN A 1 84 ? -6.113 -28.516 -7.02 1 93.25 84 ASN A C 1
ATOM 664 O O . ASN A 1 84 ? -5.801 -28.688 -8.203 1 93.25 84 ASN A O 1
ATOM 668 N N . GLY A 1 85 ? -5.758 -27.469 -6.289 1 95.75 85 GLY A N 1
ATOM 669 C CA . GLY A 1 85 ? -4.758 -26.531 -6.781 1 95.75 85 GLY A CA 1
ATOM 670 C C . GLY A 1 85 ? -5.344 -25.422 -7.625 1 95.75 85 GLY A C 1
ATOM 671 O O . GLY A 1 85 ? -4.609 -24.656 -8.258 1 95.75 85 GLY A O 1
ATOM 672 N N . ASP A 1 86 ? -6.648 -25.312 -7.719 1 96 86 ASP A N 1
ATOM 673 C CA . ASP A 1 86 ? -7.293 -24.312 -8.555 1 96 86 ASP A CA 1
ATOM 674 C C . ASP A 1 86 ? -7.324 -22.953 -7.852 1 96 86 ASP A C 1
ATOM 676 O O . ASP A 1 86 ? -7.5 -22.875 -6.633 1 96 86 ASP A O 1
ATOM 680 N N . VAL A 1 87 ? -7.172 -21.859 -8.641 1 96.94 87 VAL A N 1
ATOM 681 C CA . VAL A 1 87 ? -7.277 -20.484 -8.172 1 96.94 87 VAL A CA 1
ATOM 682 C C . VAL A 1 87 ? -8.203 -19.688 -9.086 1 96.94 87 VAL A C 1
ATOM 684 O O . VAL A 1 87 ? -8.055 -19.719 -10.312 1 96.94 87 VAL A O 1
ATOM 687 N N . VAL A 1 88 ? -9.156 -19.016 -8.523 1 95 88 VAL A N 1
ATOM 688 C CA . VAL A 1 88 ? -10.117 -18.234 -9.297 1 95 88 VAL A CA 1
ATOM 689 C C . VAL A 1 88 ? -10.18 -16.812 -8.75 1 95 88 VAL A C 1
ATOM 691 O O . VAL A 1 88 ? -10.281 -16.594 -7.539 1 95 88 VAL A O 1
ATOM 694 N N . LEU A 1 89 ? -10.086 -15.852 -9.672 1 96.06 89 LEU A N 1
ATOM 695 C CA . LEU A 1 89 ? -10.242 -14.461 -9.273 1 96.06 89 LEU A CA 1
ATOM 696 C C . LEU A 1 89 ? -11.68 -14.164 -8.852 1 96.06 89 LEU A C 1
ATOM 698 O O . LEU A 1 89 ? -12.625 -14.523 -9.562 1 96.06 89 LEU A O 1
ATOM 702 N N . GLU A 1 90 ? -11.914 -13.672 -7.719 1 95.38 90 GLU A N 1
ATOM 703 C CA . GLU A 1 90 ? -13.258 -13.312 -7.262 1 95.38 90 GLU A CA 1
ATOM 704 C C . GLU A 1 90 ? -13.539 -11.836 -7.496 1 95.38 90 GLU A C 1
ATOM 706 O O . GLU A 1 90 ? -14.469 -11.477 -8.219 1 95.38 90 GLU A O 1
ATOM 711 N N . ASP A 1 91 ? -12.828 -10.93 -6.867 1 96.62 91 ASP A N 1
ATOM 712 C CA . ASP A 1 91 ? -13.055 -9.492 -6.973 1 96.62 91 ASP A CA 1
ATOM 713 C C . ASP A 1 91 ? -11.766 -8.711 -6.719 1 96.62 91 ASP A C 1
ATOM 715 O O . ASP A 1 91 ? -11.273 -8.672 -5.594 1 96.62 91 ASP A O 1
ATOM 719 N N . ALA A 1 92 ? -11.172 -8.141 -7.785 1 96.69 92 ALA A N 1
ATOM 720 C CA . ALA A 1 92 ? -9.945 -7.352 -7.645 1 96.69 92 ALA A CA 1
ATOM 721 C C . ALA A 1 92 ? -10.203 -5.879 -7.969 1 96.69 92 ALA A C 1
ATOM 723 O O . ALA A 1 92 ? -9.281 -5.148 -8.32 1 96.69 92 ALA A O 1
ATOM 724 N N . THR A 1 93 ? -11.461 -5.395 -7.883 1 96.56 93 THR A N 1
ATOM 725 C CA . THR A 1 93 ? -11.859 -4.051 -8.281 1 96.56 93 THR A CA 1
ATOM 726 C C . THR A 1 93 ? -11.141 -3 -7.441 1 96.56 93 THR A C 1
ATOM 728 O O . THR A 1 93 ? -10.805 -1.924 -7.938 1 96.56 93 THR A O 1
ATOM 731 N N . ASP A 1 94 ? -10.867 -3.363 -6.211 1 96.94 94 ASP A N 1
ATOM 732 C CA . ASP A 1 94 ? -10.242 -2.41 -5.297 1 96.94 94 ASP A CA 1
ATOM 733 C C . ASP A 1 94 ? -8.727 -2.379 -5.492 1 96.94 94 ASP A C 1
ATOM 735 O O . ASP A 1 94 ? -8.055 -1.472 -5 1 96.94 94 ASP A O 1
ATOM 739 N N . LEU A 1 95 ? -8.156 -3.352 -6.16 1 97.94 95 LEU A N 1
ATOM 740 C CA . LEU A 1 95 ? -6.707 -3.457 -6.32 1 97.94 95 LEU A CA 1
ATOM 741 C C . LEU A 1 95 ? -6.289 -3.049 -7.73 1 97.94 95 LEU A C 1
ATOM 743 O O . LEU A 1 95 ? -5.223 -2.461 -7.918 1 97.94 95 LEU A O 1
ATOM 747 N N . GLU A 1 96 ? -7.098 -3.314 -8.648 1 96.88 96 GLU A N 1
ATOM 748 C CA . GLU A 1 96 ? -6.793 -3.23 -10.07 1 96.88 96 GLU A CA 1
ATOM 749 C C . GLU A 1 96 ? -6.32 -1.831 -10.453 1 96.88 96 GLU A C 1
ATOM 751 O O . GLU A 1 96 ? -5.34 -1.677 -11.18 1 96.88 96 GLU A O 1
ATOM 756 N N . PRO A 1 97 ? -6.949 -0.76 -9.961 1 96.12 97 PRO A N 1
ATOM 757 C CA . PRO A 1 97 ? -6.52 0.578 -10.375 1 96.12 97 PRO A CA 1
ATOM 758 C C . PRO A 1 97 ? -5.074 0.882 -9.984 1 96.12 97 PRO A C 1
ATOM 760 O O . PRO A 1 97 ? -4.379 1.614 -10.688 1 96.12 97 PRO A O 1
ATOM 763 N N . TYR A 1 98 ? -4.664 0.338 -8.875 1 97.06 98 TYR A N 1
ATOM 764 C CA . TYR A 1 98 ? -3.305 0.594 -8.414 1 97.06 98 TYR A CA 1
ATOM 765 C C . TYR A 1 98 ? -2.297 -0.233 -9.195 1 97.06 98 TYR A C 1
ATOM 767 O O . TYR A 1 98 ? -1.174 0.214 -9.445 1 97.06 98 TYR A O 1
ATOM 775 N N . LEU A 1 99 ? -2.678 -1.408 -9.633 1 96.75 99 LEU A N 1
ATOM 776 C CA . LEU A 1 99 ? -1.807 -2.279 -10.414 1 96.75 99 LEU A CA 1
ATOM 777 C C . LEU A 1 99 ? -1.601 -1.727 -11.82 1 96.75 99 LEU A C 1
ATOM 779 O O . LEU A 1 99 ? -0.553 -1.947 -12.43 1 96.75 99 LEU A O 1
ATOM 783 N N . ASP A 1 100 ? -2.531 -0.985 -12.258 1 94.25 100 ASP A N 1
ATOM 784 C CA . ASP A 1 100 ? -2.471 -0.425 -13.602 1 94.25 100 ASP A CA 1
ATOM 785 C C . ASP A 1 100 ? -1.417 0.676 -13.695 1 94.25 100 ASP A C 1
ATOM 787 O O . ASP A 1 100 ? -0.871 0.934 -14.766 1 94.25 100 ASP A O 1
ATOM 791 N N . ILE A 1 101 ? -1.193 1.339 -12.602 1 94.06 101 ILE A N 1
ATOM 792 C CA . ILE A 1 101 ? -0.167 2.375 -12.57 1 94.06 101 ILE A CA 1
ATOM 793 C C . ILE A 1 101 ? 1.204 1.752 -12.828 1 94.06 101 ILE A C 1
ATOM 795 O O . ILE A 1 101 ? 2.016 2.305 -13.57 1 94.06 101 ILE A O 1
ATOM 799 N N . ASP A 1 102 ? 1.509 0.671 -12.188 1 81.44 102 ASP A N 1
ATOM 800 C CA . ASP A 1 102 ? 2.795 -0.01 -12.281 1 81.44 102 ASP A CA 1
ATOM 801 C C . ASP A 1 102 ? 3.037 -0.522 -13.703 1 81.44 102 ASP A C 1
ATOM 803 O O . ASP A 1 102 ? 4.168 -0.497 -14.195 1 81.44 102 ASP A O 1
ATOM 807 N N . GLU A 1 103 ? 2.096 -1.086 -14.297 1 70.5 103 GLU A N 1
ATOM 808 C CA . GLU A 1 103 ? 2.23 -1.608 -15.656 1 70.5 103 GLU A CA 1
ATOM 809 C C . GLU A 1 103 ? 2.496 -0.487 -16.656 1 70.5 103 GLU A C 1
ATOM 811 O O . GLU A 1 103 ? 3.248 -0.668 -17.609 1 70.5 103 GLU A O 1
ATOM 816 N N . THR A 1 104 ? 1.911 0.516 -16.406 1 56.81 104 THR A N 1
ATOM 817 C CA . THR A 1 104 ? 2.082 1.659 -17.297 1 56.81 104 THR A CA 1
ATOM 818 C C . THR A 1 104 ? 3.482 2.25 -17.156 1 56.81 104 THR A C 1
ATOM 820 O O . THR A 1 104 ? 4.066 2.715 -18.141 1 56.81 104 THR A O 1
ATOM 823 N N . THR A 1 105 ? 3.969 2.211 -16 1 53 105 THR A N 1
ATOM 824 C CA . THR A 1 105 ? 5.293 2.781 -15.789 1 53 105 THR A CA 1
ATOM 825 C C . THR A 1 105 ? 6.375 1.887 -16.391 1 53 105 THR A C 1
ATOM 827 O O . THR A 1 105 ? 7.422 2.373 -16.812 1 53 105 THR A O 1
ATOM 830 N N . VAL A 1 106 ? 6.234 0.544 -16.391 1 49.56 106 VAL A N 1
ATOM 831 C CA . VAL A 1 106 ? 7.207 -0.387 -16.953 1 49.56 106 VAL A CA 1
ATOM 832 C C . VAL A 1 106 ? 7.164 -0.317 -18.484 1 49.56 106 VAL A C 1
ATOM 834 O O . VAL A 1 106 ? 8.188 -0.486 -19.141 1 49.56 106 VAL A O 1
ATOM 837 N N . SER A 1 107 ? 5.996 -0.256 -19.078 1 45.12 107 SER A N 1
ATOM 838 C CA . SER A 1 107 ? 5.91 -0.302 -20.547 1 45.12 107 SER A CA 1
ATOM 839 C C . SER A 1 107 ? 6.594 0.907 -21.172 1 45.12 107 SER A C 1
ATOM 841 O O . SER A 1 107 ? 6.867 0.914 -22.375 1 45.12 107 SER A O 1
ATOM 843 N N . ILE A 1 108 ? 6.605 1.988 -20.453 1 41.31 108 ILE A N 1
ATOM 844 C CA . ILE A 1 108 ? 7.07 3.18 -21.156 1 41.31 108 ILE A CA 1
ATOM 845 C C . ILE A 1 108 ? 8.594 3.225 -21.141 1 41.31 108 ILE A C 1
ATOM 847 O O . ILE A 1 108 ? 9.195 4.125 -21.734 1 41.31 108 ILE A O 1
ATOM 851 N N . ALA A 1 109 ? 9.266 2.459 -20.422 1 41.88 109 ALA A N 1
ATOM 852 C CA . ALA A 1 109 ? 10.703 2.633 -20.609 1 41.88 109 ALA A CA 1
ATOM 853 C C . ALA A 1 109 ? 11.133 2.143 -21.984 1 41.88 109 ALA A C 1
ATOM 855 O O . ALA A 1 109 ? 10.789 1.03 -22.391 1 41.88 109 ALA A O 1
ATOM 856 N N . PRO A 1 110 ? 11.508 2.975 -22.906 1 37.53 110 PRO A N 1
ATOM 857 C CA . PRO A 1 110 ? 11.898 2.664 -24.281 1 37.53 110 PRO A CA 1
ATOM 858 C C . PRO A 1 110 ? 12.961 1.574 -24.375 1 37.53 110 PRO A C 1
ATOM 860 O O . PRO A 1 110 ? 13.938 1.6 -23.609 1 37.53 110 PRO A O 1
ATOM 863 N N . GLN A 1 111 ? 12.57 0.318 -24.547 1 39.22 111 GLN A N 1
ATOM 864 C CA . GLN A 1 111 ? 13.562 -0.635 -25.031 1 39.22 111 GLN A CA 1
ATOM 865 C C . GLN A 1 111 ? 14.344 -0.067 -26.203 1 39.22 111 GLN A C 1
ATOM 867 O O . GLN A 1 111 ? 13.75 0.349 -27.203 1 39.22 111 GLN A O 1
ATOM 872 N N . ASN A 1 112 ? 15.273 0.771 -25.844 1 39.56 112 ASN A N 1
ATOM 873 C CA . ASN A 1 112 ? 16.188 1.067 -26.953 1 39.56 112 ASN A CA 1
ATOM 874 C C . ASN A 1 112 ? 16.641 -0.205 -27.656 1 39.56 112 ASN A C 1
ATOM 876 O O . ASN A 1 112 ? 17.219 -1.094 -27.031 1 39.56 112 ASN A O 1
ATOM 880 N N . GLU A 1 113 ? 15.836 -0.75 -28.609 1 26.8 113 GLU A N 1
ATOM 881 C CA . GLU A 1 113 ? 16.453 -1.57 -29.656 1 26.8 113 GLU A CA 1
ATOM 882 C C . GLU A 1 113 ? 17.641 -0.854 -30.297 1 26.8 113 GLU A C 1
ATOM 884 O O . GLU A 1 113 ? 17.562 0.345 -30.578 1 26.8 113 GLU A O 1
ATOM 889 N N . MET B 1 1 ? 12.102 5.762 -4.367 1 95.88 1 MET B N 1
ATOM 890 C CA . MET B 1 1 ? 11.656 4.562 -3.662 1 95.88 1 MET B CA 1
ATOM 891 C C . MET B 1 1 ? 11.008 3.574 -4.625 1 95.88 1 MET B C 1
ATOM 893 O O . MET B 1 1 ? 10.57 3.955 -5.711 1 95.88 1 MET B O 1
ATOM 897 N N . ASN B 1 2 ? 10.961 2.24 -4.18 1 95.38 2 ASN B N 1
ATOM 898 C CA . ASN B 1 2 ? 10.336 1.233 -5.035 1 95.38 2 ASN B CA 1
ATOM 899 C C . ASN B 1 2 ? 8.844 1.1 -4.746 1 95.38 2 ASN B C 1
ATOM 901 O O . ASN B 1 2 ? 8.328 1.748 -3.838 1 95.38 2 ASN B O 1
ATOM 905 N N . THR B 1 3 ? 8.227 0.347 -5.52 1 96.44 3 THR B N 1
ATOM 906 C CA . THR B 1 3 ? 6.777 0.203 -5.461 1 96.44 3 THR B CA 1
ATOM 907 C C . THR B 1 3 ? 6.34 -0.307 -4.09 1 96.44 3 THR B C 1
ATOM 909 O O . THR B 1 3 ? 5.363 0.187 -3.52 1 96.44 3 THR B O 1
ATOM 912 N N . ALA B 1 4 ? 7.023 -1.254 -3.479 1 97.12 4 ALA B N 1
ATOM 913 C CA . ALA B 1 4 ? 6.684 -1.797 -2.166 1 97.12 4 ALA B CA 1
ATOM 914 C C . ALA B 1 4 ? 6.762 -0.72 -1.088 1 97.12 4 ALA B C 1
ATOM 916 O O . ALA B 1 4 ? 5.898 -0.646 -0.211 1 97.12 4 ALA B O 1
ATOM 917 N N . GLU B 1 5 ? 7.762 0.08 -1.209 1 98 5 GLU B N 1
ATOM 918 C CA . GLU B 1 5 ? 7.926 1.178 -0.261 1 98 5 GLU B CA 1
ATOM 919 C C . GLU B 1 5 ? 6.781 2.182 -0.376 1 98 5 GLU B C 1
ATOM 921 O O . GLU B 1 5 ? 6.281 2.678 0.635 1 98 5 GLU B O 1
ATOM 926 N N . ALA B 1 6 ? 6.391 2.459 -1.57 1 98.5 6 ALA B N 1
ATOM 927 C CA . ALA B 1 6 ? 5.281 3.381 -1.792 1 98.5 6 ALA B CA 1
ATOM 928 C C . ALA B 1 6 ? 4 2.859 -1.15 1 98.5 6 ALA B C 1
ATOM 930 O O . ALA B 1 6 ? 3.348 3.57 -0.383 1 98.5 6 ALA B O 1
ATOM 931 N N . PHE B 1 7 ? 3.746 1.577 -1.418 1 98.44 7 PHE B N 1
ATOM 932 C CA . PHE B 1 7 ? 2.533 1.003 -0.847 1 98.44 7 PHE B CA 1
ATOM 933 C C . PHE B 1 7 ? 2.621 0.957 0.673 1 98.44 7 PHE B C 1
ATOM 935 O O . PHE B 1 7 ? 1.623 1.176 1.364 1 98.44 7 PHE B O 1
ATOM 942 N N . THR B 1 8 ? 3.754 0.652 1.21 1 98.56 8 THR B N 1
ATOM 943 C CA . THR B 1 8 ? 3.947 0.612 2.656 1 98.56 8 THR B CA 1
ATOM 944 C C . THR B 1 8 ? 3.645 1.971 3.279 1 98.56 8 THR B C 1
ATOM 946 O O . THR B 1 8 ? 2.941 2.053 4.289 1 98.56 8 THR B O 1
ATOM 949 N N . LEU B 1 9 ? 4.133 3.018 2.658 1 98.75 9 LEU B N 1
ATOM 950 C CA . LEU B 1 9 ? 3.879 4.359 3.17 1 98.75 9 LEU B CA 1
ATOM 951 C C . LEU B 1 9 ? 2.393 4.695 3.098 1 98.75 9 LEU B C 1
ATOM 953 O O . LEU B 1 9 ? 1.83 5.246 4.047 1 98.75 9 LEU B O 1
ATOM 957 N N . LEU B 1 10 ? 1.755 4.277 2.014 1 98.38 10 LEU B N 1
ATOM 958 C CA . LEU B 1 10 ? 0.388 4.707 1.743 1 98.38 10 LEU B CA 1
ATOM 959 C C . LEU B 1 10 ? -0.616 3.82 2.469 1 98.38 10 LEU B C 1
ATOM 961 O O . LEU B 1 10 ? -1.807 4.137 2.525 1 98.38 10 LEU B O 1
ATOM 965 N N . ALA B 1 11 ? -0.127 2.734 3.127 1 98.12 11 ALA B N 1
ATOM 966 C CA . ALA B 1 11 ? -1.03 1.858 3.869 1 98.12 11 ALA B CA 1
ATOM 967 C C . ALA B 1 11 ? -1.56 2.551 5.121 1 98.12 11 ALA B C 1
ATOM 969 O O . ALA B 1 11 ? -2.527 2.09 5.73 1 98.12 11 ALA B O 1
ATOM 970 N N . ASP B 1 12 ? -1.009 3.646 5.418 1 97.56 12 ASP B N 1
ATOM 971 C CA . ASP B 1 12 ? -1.477 4.438 6.551 1 97.56 12 ASP B CA 1
ATOM 972 C C . ASP B 1 12 ? -2.293 5.641 6.082 1 97.56 12 ASP B C 1
ATOM 974 O O . ASP B 1 12 ? -1.845 6.406 5.227 1 97.56 12 ASP B O 1
ATOM 978 N N . THR B 1 13 ? -3.449 5.789 6.672 1 96.12 13 THR B N 1
ATOM 979 C CA . THR B 1 13 ? -4.371 6.844 6.262 1 96.12 13 THR B CA 1
ATOM 980 C C . THR B 1 13 ? -3.773 8.219 6.539 1 96.12 13 THR B C 1
ATOM 982 O O . THR B 1 13 ? -3.91 9.141 5.727 1 96.12 13 THR B O 1
ATOM 985 N N . ASP B 1 14 ? -3.129 8.406 7.672 1 96 14 ASP B N 1
ATOM 986 C CA . ASP B 1 14 ? -2.557 9.703 8.023 1 96 14 ASP B CA 1
ATOM 987 C C . ASP B 1 14 ? -1.428 10.078 7.066 1 96 14 ASP B C 1
ATOM 989 O O . ASP B 1 14 ? -1.345 11.227 6.617 1 96 14 ASP B O 1
ATOM 993 N N . ARG B 1 15 ? -0.598 9.141 6.715 1 98.44 15 ARG B N 1
ATOM 994 C CA . ARG B 1 15 ? 0.464 9.438 5.758 1 98.44 15 ARG B CA 1
ATOM 995 C C . ARG B 1 15 ? -0.114 9.797 4.391 1 98.44 15 ARG B C 1
ATOM 997 O O . ARG B 1 15 ? 0.392 10.695 3.719 1 98.44 15 ARG B O 1
ATOM 1004 N N . ARG B 1 16 ? -1.127 9.07 3.98 1 97.62 16 ARG B N 1
ATOM 1005 C CA . ARG B 1 16 ? -1.792 9.469 2.744 1 97.62 16 ARG B CA 1
ATOM 1006 C C . ARG B 1 16 ? -2.287 10.914 2.826 1 97.62 16 ARG B C 1
ATOM 1008 O O . ARG B 1 16 ? -2.094 11.695 1.895 1 97.62 16 ARG B O 1
ATOM 1015 N N . ARG B 1 17 ? -2.875 11.258 3.91 1 96.31 17 ARG B N 1
ATOM 1016 C CA . ARG B 1 17 ? -3.445 12.586 4.082 1 96.31 17 ARG B CA 1
ATOM 1017 C C . ARG B 1 17 ? -2.355 13.656 4.105 1 96.31 17 ARG B C 1
ATOM 1019 O O . ARG B 1 17 ? -2.535 14.75 3.568 1 96.31 17 ARG B O 1
ATOM 1026 N N . VAL B 1 18 ? -1.285 13.344 4.758 1 97.19 18 VAL B N 1
ATOM 1027 C CA . VAL B 1 18 ? -0.167 14.281 4.801 1 97.19 18 VAL B CA 1
ATOM 1028 C C . VAL B 1 18 ? 0.309 14.586 3.381 1 97.19 18 VAL B C 1
ATOM 1030 O O . VAL B 1 18 ? 0.423 15.75 2.994 1 97.19 18 VAL B O 1
ATOM 1033 N N . VAL B 1 19 ? 0.565 13.555 2.598 1 97.44 19 VAL B N 1
ATOM 1034 C CA . VAL B 1 19 ? 1.111 13.734 1.258 1 97.44 19 VAL B CA 1
ATOM 1035 C C . VAL B 1 19 ? 0.095 14.461 0.379 1 97.44 19 VAL B C 1
ATOM 1037 O O . VAL B 1 19 ? 0.448 15.383 -0.361 1 97.44 19 VAL B O 1
ATOM 1040 N N . ALA B 1 20 ? -1.143 14.094 0.507 1 96.06 20 ALA B N 1
ATOM 1041 C CA . ALA B 1 20 ? -2.201 14.742 -0.261 1 96.06 20 ALA B CA 1
ATOM 1042 C C . ALA B 1 20 ? -2.275 16.234 0.061 1 96.06 20 ALA B C 1
ATOM 1044 O O . ALA B 1 20 ? -2.393 17.062 -0.843 1 96.06 20 ALA B O 1
ATOM 1045 N N . ALA B 1 21 ? -2.242 16.547 1.326 1 95.31 21 ALA B N 1
ATOM 1046 C CA . ALA B 1 21 ? -2.309 17.938 1.755 1 95.31 21 ALA B CA 1
ATOM 1047 C C . ALA B 1 21 ? -1.142 18.734 1.188 1 95.31 21 ALA B C 1
ATOM 1049 O O . ALA B 1 21 ? -1.319 19.875 0.744 1 95.31 21 ALA B O 1
ATOM 1050 N N . LEU B 1 22 ? 0.024 18.141 1.236 1 95.88 22 LEU B N 1
ATOM 1051 C CA . LEU B 1 22 ? 1.21 18.844 0.75 1 95.88 22 LEU B CA 1
ATOM 1052 C C . LEU B 1 22 ? 1.157 19.016 -0.764 1 95.88 22 LEU B C 1
ATOM 1054 O O . LEU B 1 22 ? 1.625 20.031 -1.295 1 95.88 22 LEU B O 1
ATOM 1058 N N . LEU B 1 23 ? 0.625 18.047 -1.438 1 94.19 23 LEU B N 1
ATOM 1059 C CA . LEU B 1 23 ? 0.484 18.125 -2.887 1 94.19 23 LEU B CA 1
ATOM 1060 C C . LEU B 1 23 ? -0.485 19.25 -3.279 1 94.19 23 LEU B C 1
ATOM 1062 O O . LEU B 1 23 ? -0.308 19.891 -4.312 1 94.19 23 LEU B O 1
ATOM 1066 N N . GLU B 1 24 ? -1.424 19.422 -2.502 1 90.69 24 GLU B N 1
ATOM 1067 C CA . GLU B 1 24 ? -2.426 20.453 -2.764 1 90.69 24 GLU B CA 1
ATOM 1068 C C . GLU B 1 24 ? -1.855 21.844 -2.527 1 90.69 24 GLU B C 1
ATOM 1070 O O . GLU B 1 24 ? -2.318 22.828 -3.125 1 90.69 24 GLU B O 1
ATOM 1075 N N . THR B 1 25 ? -0.854 21.922 -1.687 1 78.88 25 THR B N 1
ATOM 1076 C CA . THR B 1 25 ? -0.307 23.234 -1.311 1 78.88 25 THR B CA 1
ATOM 1077 C C . THR B 1 25 ? 1.033 23.469 -1.999 1 78.88 25 THR B C 1
ATOM 1079 O O . THR B 1 25 ? 1.888 24.188 -1.472 1 78.88 25 THR B O 1
ATOM 1082 N N . GLU B 1 26 ? 1.401 22.766 -3.148 1 64.88 26 GLU B N 1
ATOM 1083 C CA . GLU B 1 26 ? 2.709 22.625 -3.781 1 64.88 26 GLU B CA 1
ATOM 1084 C C . GLU B 1 26 ? 3.588 23.844 -3.506 1 64.88 26 GLU B C 1
ATOM 1086 O O . GLU B 1 26 ? 4.777 23.703 -3.219 1 64.88 26 GLU B O 1
ATOM 1091 N N . THR B 1 27 ? 3.145 25.031 -3.793 1 61.12 27 THR B N 1
ATOM 1092 C CA . THR B 1 27 ? 4.07 26.156 -3.859 1 61.12 27 THR B CA 1
ATOM 1093 C C . THR B 1 27 ? 4.254 26.797 -2.482 1 61.12 27 THR B C 1
ATOM 1095 O O . THR B 1 27 ? 5.098 27.672 -2.305 1 61.12 27 THR B O 1
ATOM 1098 N N . GLU B 1 28 ? 3.682 26.156 -1.504 1 69.38 28 GLU B N 1
ATOM 1099 C CA . GLU B 1 28 ? 3.729 26.891 -0.237 1 69.38 28 GLU B CA 1
ATOM 1100 C C . GLU B 1 28 ? 4.266 26 0.884 1 69.38 28 GLU B C 1
ATOM 1102 O O . GLU B 1 28 ? 4.219 24.766 0.788 1 69.38 28 GLU B O 1
ATOM 1107 N N . THR B 1 29 ? 5.184 26.625 1.739 1 83.69 29 THR B N 1
AT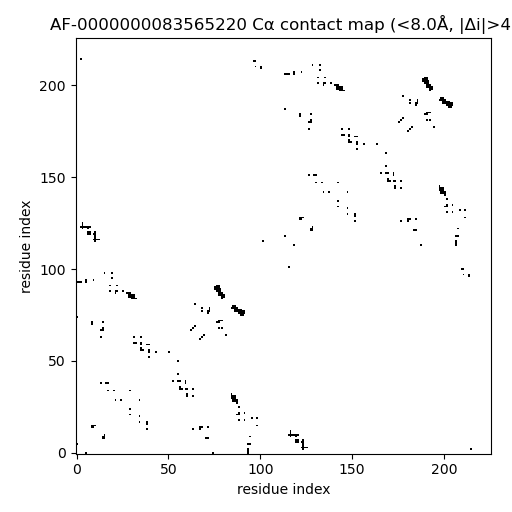OM 1108 C CA . THR B 1 29 ? 5.586 25.984 2.988 1 83.69 29 THR B CA 1
ATOM 1109 C C . THR B 1 29 ? 4.391 25.828 3.922 1 83.69 29 THR B C 1
ATOM 1111 O O . THR B 1 29 ? 3.594 26.75 4.082 1 83.69 29 THR B O 1
ATOM 1114 N N . THR B 1 30 ? 4.137 24.594 4.367 1 93.38 30 THR B N 1
ATOM 1115 C CA . THR B 1 30 ? 3.117 24.312 5.375 1 93.38 30 THR B CA 1
ATOM 1116 C C . THR B 1 30 ? 3.758 24.047 6.734 1 93.38 30 THR B C 1
ATOM 1118 O O . THR B 1 30 ? 4.98 23.938 6.836 1 93.38 30 THR B O 1
ATOM 1121 N N . THR B 1 31 ? 2.91 24.188 7.781 1 96.06 31 THR B N 1
ATOM 1122 C CA . THR B 1 31 ? 3.438 23.938 9.117 1 96.06 31 THR B CA 1
ATOM 1123 C C . THR B 1 31 ? 2.867 22.641 9.688 1 96.06 31 THR B C 1
ATOM 1125 O O . THR B 1 31 ? 1.828 22.172 9.234 1 96.06 31 THR B O 1
ATOM 1128 N N . ILE B 1 32 ? 3.555 22.141 10.688 1 97.81 32 ILE B N 1
ATOM 1129 C CA . ILE B 1 32 ? 3.098 20.969 11.414 1 97.81 32 ILE B CA 1
ATOM 1130 C C . ILE B 1 32 ? 1.737 21.234 12.047 1 97.81 32 ILE B C 1
ATOM 1132 O O . ILE B 1 32 ? 0.847 20.391 12.023 1 97.81 32 ILE B O 1
ATOM 1136 N N . ASP B 1 33 ? 1.535 22.438 12.539 1 96.81 33 ASP B N 1
ATOM 1137 C CA . ASP B 1 33 ? 0.268 22.812 13.156 1 96.81 33 ASP B CA 1
ATOM 1138 C C . ASP B 1 33 ? -0.865 22.812 12.133 1 96.81 33 ASP B C 1
ATOM 1140 O O . ASP B 1 33 ? -1.956 22.312 12.406 1 96.81 33 ASP B O 1
ATOM 1144 N N . ALA B 1 34 ? -0.566 23.375 11.031 1 95.94 34 ALA B N 1
ATOM 1145 C CA . ALA B 1 34 ? -1.588 23.438 9.984 1 95.94 34 ALA B CA 1
ATOM 1146 C C . ALA B 1 34 ? -1.964 22.031 9.508 1 95.94 34 ALA B C 1
ATOM 1148 O O . ALA B 1 34 ? -3.141 21.75 9.281 1 95.94 34 ALA B O 1
ATOM 1149 N N . LEU B 1 35 ? -0.992 21.188 9.281 1 97 35 LEU B N 1
ATOM 1150 C CA . LEU B 1 35 ? -1.246 19.797 8.906 1 97 35 LEU B CA 1
ATOM 1151 C C . LEU B 1 35 ? -2.055 19.078 9.977 1 97 35 LEU B C 1
ATOM 1153 O O . LEU B 1 35 ? -3.004 18.359 9.664 1 97 35 LEU B O 1
ATOM 1157 N N . SER B 1 36 ? -1.699 19.266 11.258 1 98.19 36 SER B N 1
ATOM 1158 C CA . SER B 1 36 ? -2.398 18.625 12.367 1 98.19 36 SER B CA 1
ATOM 1159 C C . SER B 1 36 ? -3.869 19.031 12.398 1 98.19 36 SER B C 1
ATOM 1161 O O . SER B 1 36 ? -4.742 18.188 12.648 1 98.19 36 SER B O 1
ATOM 1163 N N . GLU B 1 37 ? -4.098 20.266 12.125 1 97.44 37 GLU B N 1
ATOM 1164 C CA . GLU B 1 37 ? -5.477 20.734 12.094 1 97.44 37 GLU B CA 1
ATOM 1165 C C . GLU B 1 37 ? -6.266 20.078 10.977 1 97.44 37 GLU B C 1
ATOM 1167 O O . GLU B 1 37 ? -7.375 19.578 11.195 1 97.44 37 GLU B O 1
ATOM 1172 N N . ARG B 1 38 ? -5.656 20.094 9.836 1 95.75 38 ARG B N 1
ATOM 1173 C CA . ARG B 1 38 ? -6.32 19.516 8.664 1 95.75 38 ARG B CA 1
ATOM 1174 C C . ARG B 1 38 ? -6.59 18.031 8.859 1 95.75 38 ARG B C 1
ATOM 1176 O O . ARG B 1 38 ? -7.684 17.547 8.555 1 95.75 38 ARG B O 1
ATOM 1183 N N . LEU B 1 39 ? -5.652 17.281 9.367 1 97 39 LEU B N 1
ATOM 1184 C CA . LEU B 1 39 ? -5.785 15.836 9.555 1 97 39 LEU B CA 1
ATOM 1185 C C . LEU B 1 39 ? -6.762 15.523 10.688 1 97 39 LEU B C 1
ATOM 1187 O O . LEU B 1 39 ? -7.543 14.578 10.594 1 97 39 LEU B O 1
ATOM 1191 N N . ALA B 1 40 ? -6.777 16.344 11.75 1 96.94 40 ALA B N 1
ATOM 1192 C CA . ALA B 1 40 ? -7.73 16.156 12.844 1 96.94 40 ALA B CA 1
ATOM 1193 C C . ALA B 1 40 ? -9.164 16.359 12.352 1 96.94 40 ALA B C 1
ATOM 1195 O O . ALA B 1 40 ? -10.078 15.641 12.773 1 96.94 40 ALA B O 1
ATOM 1196 N N . ASP B 1 41 ? -9.328 17.312 11.523 1 94.62 41 ASP B N 1
ATOM 1197 C CA . ASP B 1 41 ? -10.648 17.562 10.961 1 94.62 41 ASP B CA 1
ATOM 1198 C C . ASP B 1 41 ? -11.125 16.375 10.117 1 94.62 41 ASP B C 1
ATOM 1200 O O . ASP B 1 41 ? -12.289 15.977 10.203 1 94.62 41 ASP B O 1
ATOM 1204 N N . ALA B 1 42 ? -10.273 15.844 9.312 1 93 42 ALA B N 1
ATOM 1205 C CA . ALA B 1 42 ? -10.609 14.688 8.484 1 93 42 ALA B CA 1
ATOM 1206 C C . ALA B 1 42 ? -10.93 13.477 9.352 1 93 42 ALA B C 1
ATOM 1208 O O . ALA B 1 42 ? -11.875 12.734 9.07 1 93 42 ALA B O 1
ATOM 1209 N N . ARG B 1 43 ? -10.172 13.266 10.359 1 91 43 ARG B N 1
ATOM 1210 C CA . ARG B 1 43 ? -10.375 12.156 11.281 1 91 43 ARG B CA 1
ATOM 1211 C C . ARG B 1 43 ? -11.727 12.25 11.969 1 91 43 ARG B C 1
ATOM 1213 O O . ARG B 1 43 ? -12.367 11.234 12.242 1 91 43 ARG B O 1
ATOM 1220 N N . ARG B 1 44 ? -12.109 13.422 12.289 1 92.44 44 ARG B N 1
ATOM 1221 C CA . ARG B 1 44 ? -13.398 13.641 12.945 1 92.44 44 ARG B CA 1
ATOM 1222 C C . ARG B 1 44 ? -14.539 13.117 12.086 1 92.44 44 ARG B C 1
ATOM 1224 O O . ARG B 1 44 ? -15.508 12.547 12.602 1 92.44 44 ARG B O 1
ATOM 1231 N N . GLN B 1 45 ? -14.391 13.195 10.859 1 90.19 45 GLN B N 1
ATOM 1232 C CA . GLN B 1 45 ? -15.414 12.75 9.922 1 90.19 45 GLN B CA 1
ATOM 1233 C C . GLN B 1 45 ? -15.445 11.227 9.82 1 90.19 45 GLN B C 1
ATOM 1235 O O . GLN B 1 45 ? -16.5 10.641 9.586 1 90.19 45 GLN B O 1
ATOM 1240 N N . ASP B 1 46 ? -14.32 10.641 10.102 1 87.19 46 ASP B N 1
ATOM 1241 C CA . ASP B 1 46 ? -14.172 9.195 9.945 1 87.19 46 ASP B CA 1
ATOM 1242 C C . ASP B 1 46 ? -14.461 8.469 11.258 1 87.19 46 ASP B C 1
ATOM 1244 O O . ASP B 1 46 ? -14.82 7.293 11.258 1 87.19 46 ASP B O 1
ATOM 1248 N N . ASP B 1 47 ? -14.18 9.117 12.297 1 83.44 47 ASP B N 1
ATOM 1249 C CA . ASP B 1 47 ? -14.219 8.484 13.609 1 83.44 47 ASP B CA 1
ATOM 1250 C C . ASP B 1 47 ? -15.531 8.773 14.32 1 83.44 47 ASP B C 1
ATOM 1252 O O . ASP B 1 47 ? -16.047 9.898 14.273 1 83.44 47 ASP B O 1
ATOM 1256 N N . THR B 1 48 ? -16.047 7.82 14.953 1 81.5 48 THR B N 1
ATOM 1257 C CA . THR B 1 48 ? -17.312 7.957 15.672 1 81.5 48 THR B CA 1
ATOM 1258 C C . THR B 1 48 ? -17.062 8.211 17.156 1 81.5 48 THR B C 1
ATOM 1260 O O . THR B 1 48 ? -18 8.516 17.906 1 81.5 48 THR B O 1
ATOM 1263 N N . VAL B 1 49 ? -15.898 8.156 17.531 1 78.81 49 VAL B N 1
ATOM 1264 C CA . VAL B 1 49 ? -15.594 8.273 18.953 1 78.81 49 VAL B CA 1
ATOM 1265 C C . VAL B 1 49 ? -15.672 9.742 19.375 1 78.81 49 VAL B C 1
ATOM 1267 O O . VAL B 1 49 ? -15.141 10.617 18.703 1 78.81 49 VAL B O 1
ATOM 1270 N N . ALA B 1 50 ? -16.391 9.961 20.438 1 85.31 50 ALA B N 1
ATOM 1271 C CA . ALA B 1 50 ? -16.453 11.305 21 1 85.31 50 ALA B CA 1
ATOM 1272 C C . ALA B 1 50 ? -15.117 11.727 21.594 1 85.31 50 ALA B C 1
ATOM 1274 O O . ALA B 1 50 ? -14.531 10.992 22.391 1 85.31 50 ALA B O 1
ATOM 1275 N N . GLU B 1 51 ? -14.461 12.695 21.078 1 90.19 51 GLU B N 1
ATOM 1276 C CA . GLU B 1 51 ? -13.219 13.328 21.516 1 90.19 51 GLU B CA 1
ATOM 1277 C C . GLU B 1 51 ? -13.266 14.836 21.312 1 90.19 51 GLU B C 1
ATOM 1279 O O . GLU B 1 51 ? -13.852 15.32 20.328 1 90.19 51 GLU B O 1
ATOM 1284 N N . SER B 1 52 ? -12.75 15.57 22.234 1 94.94 52 SER B N 1
ATOM 1285 C CA . SER B 1 52 ? -12.695 17.016 22.031 1 94.94 52 SER B CA 1
ATOM 1286 C C . SER B 1 52 ? -11.812 17.375 20.844 1 94.94 52 SER B C 1
ATOM 1288 O O . SER B 1 52 ? -10.898 16.625 20.484 1 94.94 52 SER B O 1
ATOM 1290 N N . ASP B 1 53 ? -12.062 18.484 20.328 1 94.75 53 ASP B N 1
ATOM 1291 C CA . ASP B 1 53 ? -11.266 18.969 19.203 1 94.75 53 ASP B CA 1
ATOM 1292 C C . ASP B 1 53 ? -9.805 19.156 19.609 1 94.75 53 ASP B C 1
ATOM 1294 O O . ASP B 1 53 ? -8.891 18.875 18.828 1 94.75 53 ASP B O 1
ATOM 1298 N N . THR B 1 54 ? -9.703 19.594 20.844 1 96.75 54 THR B N 1
ATOM 1299 C CA . THR B 1 54 ? -8.352 19.828 21.344 1 96.75 54 THR B CA 1
ATOM 1300 C C . THR B 1 54 ? -7.586 18.516 21.484 1 96.75 54 THR B C 1
ATOM 1302 O O . THR B 1 54 ? -6.426 18.422 21.078 1 96.75 54 THR B O 1
ATOM 1305 N N . ASP B 1 55 ? -8.18 17.531 21.984 1 96.44 55 ASP B N 1
ATOM 1306 C CA . ASP B 1 55 ? -7.551 16.234 22.141 1 96.44 55 ASP B CA 1
ATOM 1307 C C . ASP B 1 55 ? -7.227 15.609 20.797 1 96.44 55 ASP B C 1
ATOM 1309 O O . ASP B 1 55 ? -6.148 15.039 20.609 1 96.44 55 ASP B O 1
ATOM 1313 N N . ARG B 1 56 ? -8.164 15.695 19.859 1 96.62 56 ARG B N 1
ATOM 1314 C CA . ARG B 1 56 ? -7.965 15.156 18.516 1 96.62 56 ARG B CA 1
ATOM 1315 C C . ARG B 1 56 ? -6.773 15.82 17.828 1 96.62 56 ARG B C 1
ATOM 1317 O O . ARG B 1 56 ? -5.957 15.148 17.203 1 96.62 56 ARG B O 1
ATOM 1324 N N . PHE B 1 57 ? -6.672 17.156 17.984 1 97.56 57 PHE B N 1
ATOM 1325 C CA . PHE B 1 57 ? -5.562 17.922 17.438 1 97.56 57 PHE B CA 1
ATOM 1326 C C . PHE B 1 57 ? -4.234 17.453 18.031 1 97.56 57 PHE B C 1
ATOM 1328 O O . PHE B 1 57 ? -3.291 17.156 17.297 1 97.56 57 PHE B O 1
ATOM 1335 N N . GLU B 1 58 ? -4.18 17.375 19.312 1 97.69 58 GLU B N 1
ATOM 1336 C CA . GLU B 1 58 ? -2.945 17.031 20.016 1 97.69 58 GLU B CA 1
ATOM 1337 C C . GLU B 1 58 ? -2.492 15.617 19.656 1 97.69 58 GLU B C 1
ATOM 1339 O O . GLU B 1 58 ? -1.31 15.383 19.406 1 97.69 58 GLU B O 1
ATOM 1344 N N . ARG B 1 59 ? -3.439 14.703 19.641 1 97.25 59 ARG B N 1
ATOM 1345 C CA . ARG B 1 59 ? -3.113 13.32 19.281 1 97.25 59 ARG B CA 1
ATOM 1346 C C . ARG B 1 59 ? -2.596 13.234 17.844 1 97.25 59 ARG B C 1
ATOM 1348 O O . ARG B 1 59 ? -1.626 12.523 17.578 1 97.25 59 ARG B O 1
ATOM 1355 N N . THR B 1 60 ? -3.26 13.969 16.969 1 97.31 60 THR B N 1
ATOM 1356 C CA . THR B 1 60 ? -2.842 14 15.578 1 97.31 60 THR B CA 1
ATOM 1357 C C . THR B 1 60 ? -1.419 14.539 15.453 1 97.31 60 THR B C 1
ATOM 1359 O O . THR B 1 60 ? -0.596 13.961 14.734 1 97.31 60 THR B O 1
ATOM 1362 N N . LYS B 1 61 ? -1.165 15.602 16.156 1 98.56 61 LYS B N 1
ATOM 1363 C CA . LYS B 1 61 ? 0.144 16.25 16.094 1 98.56 61 LYS B CA 1
ATOM 1364 C C . LYS B 1 61 ? 1.237 15.312 16.609 1 98.56 61 LYS B C 1
ATOM 1366 O O . LYS B 1 61 ? 2.307 15.211 16.016 1 98.56 61 LYS B O 1
ATOM 1371 N N . ILE B 1 62 ? 1.022 14.656 17.672 1 98.44 62 ILE B N 1
ATOM 1372 C CA . ILE B 1 62 ? 1.974 13.711 18.25 1 98.44 62 ILE B CA 1
ATOM 1373 C C . ILE B 1 62 ? 2.266 12.602 17.25 1 98.44 62 ILE B C 1
ATOM 1375 O O . ILE B 1 62 ? 3.426 12.242 17.016 1 98.44 62 ILE B O 1
ATOM 1379 N N . GLY B 1 63 ? 1.213 12.07 16.641 1 98.31 63 GLY B N 1
ATOM 1380 C CA . GLY B 1 63 ? 1.389 11.039 15.633 1 98.31 63 GLY B CA 1
ATOM 1381 C C . GLY B 1 63 ? 2.188 11.516 14.43 1 98.31 63 GLY B C 1
ATOM 1382 O O . GLY B 1 63 ? 3.041 10.781 13.922 1 98.31 63 GLY B O 1
ATOM 1383 N N . LEU B 1 64 ? 1.9 12.742 14.023 1 98.44 64 LEU B N 1
ATOM 1384 C CA . LEU B 1 64 ? 2.639 13.32 12.906 1 98.44 64 LEU B CA 1
ATOM 1385 C C . LEU B 1 64 ? 4.133 13.383 13.211 1 98.44 64 LEU B C 1
ATOM 1387 O O . LEU B 1 64 ? 4.953 12.93 12.406 1 98.44 64 LEU B O 1
ATOM 1391 N N . LEU B 1 65 ? 4.496 13.859 14.391 1 98.25 65 LEU B N 1
ATOM 1392 C CA . LEU B 1 65 ? 5.883 14.133 14.766 1 98.25 65 LEU B CA 1
ATOM 1393 C C . LEU B 1 65 ? 6.621 12.836 15.078 1 98.25 65 LEU B C 1
ATOM 1395 O O . LEU B 1 65 ? 7.805 12.703 14.766 1 98.25 65 LEU B O 1
ATOM 1399 N N . HIS B 1 66 ? 6.043 11.867 15.617 1 97.75 66 HIS B N 1
ATOM 1400 C CA . HIS B 1 66 ? 6.738 10.703 16.156 1 97.75 66 HIS B CA 1
ATOM 1401 C C . HIS B 1 66 ? 6.699 9.539 15.164 1 97.75 66 HIS B C 1
ATOM 1403 O O . HIS B 1 66 ? 7.59 8.688 15.172 1 97.75 66 HIS B O 1
ATOM 1409 N N . ASP B 1 67 ? 5.77 9.57 14.281 1 98.38 67 ASP B N 1
ATOM 1410 C CA . ASP B 1 67 ? 5.625 8.406 13.414 1 98.38 67 ASP B CA 1
ATOM 1411 C C . ASP B 1 67 ? 5.566 8.812 11.945 1 98.38 67 ASP B C 1
ATOM 1413 O O . ASP B 1 67 ? 6.383 8.359 11.141 1 98.38 67 ASP B O 1
ATOM 1417 N N . HIS B 1 68 ? 4.668 9.648 11.547 1 98.62 68 HIS B N 1
ATOM 1418 C CA . HIS B 1 68 ? 4.324 9.828 10.133 1 98.62 68 HIS B CA 1
ATOM 1419 C C . HIS B 1 68 ? 5.383 10.648 9.406 1 98.62 68 HIS B C 1
ATOM 1421 O O . HIS B 1 68 ? 5.891 10.234 8.367 1 98.62 68 HIS B O 1
ATOM 1427 N N . LEU B 1 69 ? 5.73 11.82 9.969 1 98.56 69 LEU B N 1
ATOM 1428 C CA . LEU B 1 69 ? 6.652 12.703 9.273 1 98.56 69 LEU B CA 1
ATOM 1429 C C . LEU B 1 69 ? 8.023 12.055 9.133 1 98.56 69 LEU B C 1
ATOM 1431 O O . LEU B 1 69 ? 8.625 12.078 8.055 1 98.56 69 LEU B O 1
ATOM 1435 N N . PRO B 1 70 ? 8.578 11.406 10.227 1 98.69 70 PRO B N 1
ATOM 1436 C CA . PRO B 1 70 ? 9.883 10.758 10.07 1 98.69 70 PRO B CA 1
ATOM 1437 C C . PRO B 1 70 ? 9.883 9.688 8.984 1 98.69 70 PRO B C 1
ATOM 1439 O O . PRO B 1 70 ? 10.828 9.602 8.195 1 98.69 70 PRO B O 1
ATOM 1442 N N . ARG B 1 71 ? 8.844 8.898 8.828 1 98.69 71 ARG B N 1
ATOM 1443 C CA . ARG B 1 71 ? 8.758 7.828 7.84 1 98.69 71 ARG B CA 1
ATOM 1444 C C . ARG B 1 71 ? 8.727 8.391 6.422 1 98.69 71 ARG B C 1
ATOM 1446 O O . ARG B 1 71 ? 9.359 7.844 5.516 1 98.69 71 ARG B O 1
ATOM 1453 N N . LEU B 1 72 ? 8.047 9.461 6.246 1 98.75 72 LEU B N 1
ATOM 1454 C CA . LEU B 1 72 ? 7.98 10.109 4.941 1 98.75 72 LEU B CA 1
ATOM 1455 C C . LEU B 1 72 ? 9.305 10.789 4.602 1 98.75 72 LEU B C 1
ATOM 1457 O O . LEU B 1 72 ? 9.75 10.75 3.453 1 98.75 72 LEU B O 1
ATOM 1461 N N . ALA B 1 73 ? 9.914 11.383 5.633 1 98.44 73 ALA B N 1
ATOM 1462 C CA . ALA B 1 73 ? 11.203 12.039 5.434 1 98.44 73 ALA B CA 1
ATOM 1463 C C . ALA B 1 73 ? 12.297 11.031 5.102 1 98.44 73 ALA B C 1
ATOM 1465 O O . ALA B 1 73 ? 13.141 11.281 4.242 1 98.44 73 ALA B O 1
ATOM 1466 N N . ASP B 1 74 ? 12.234 9.883 5.773 1 98.44 74 ASP B N 1
ATOM 1467 C CA . ASP B 1 74 ? 13.219 8.82 5.566 1 98.44 74 ASP B CA 1
ATOM 1468 C C . ASP B 1 74 ? 13.227 8.352 4.113 1 98.44 74 ASP B C 1
ATOM 1470 O O . ASP B 1 74 ? 14.227 7.828 3.627 1 98.44 74 ASP B O 1
ATOM 1474 N N . HIS B 1 75 ? 12.109 8.531 3.449 1 98.44 75 HIS B N 1
ATOM 1475 C CA . HIS B 1 75 ? 12.008 8.078 2.068 1 98.44 75 HIS B CA 1
ATOM 1476 C C . HIS B 1 75 ? 12.141 9.242 1.092 1 98.44 75 HIS B C 1
ATOM 1478 O O . HIS B 1 75 ? 11.867 9.086 -0.102 1 98.44 75 HIS B O 1
ATOM 1484 N N . GLY B 1 76 ? 12.438 10.375 1.659 1 97.81 76 GLY B N 1
ATOM 1485 C CA . GLY B 1 76 ? 12.719 11.539 0.825 1 97.81 76 GLY B CA 1
ATOM 1486 C C . GLY B 1 76 ? 11.469 12.203 0.295 1 97.81 76 GLY B C 1
ATOM 1487 O O . GLY B 1 76 ? 11.523 12.938 -0.693 1 97.81 76 GLY B O 1
ATOM 1488 N N . VAL B 1 77 ? 10.359 11.992 0.871 1 97.94 77 VAL B N 1
ATOM 1489 C CA . VAL B 1 77 ? 9.094 12.547 0.406 1 97.94 77 VAL B CA 1
ATOM 1490 C C . VAL B 1 77 ? 8.977 14.008 0.834 1 97.94 77 VAL B C 1
ATOM 1492 O O . VAL B 1 77 ? 8.5 14.844 0.07 1 97.94 77 VAL B O 1
ATOM 1495 N N . LEU B 1 78 ? 9.398 14.297 2.014 1 97.19 78 LEU B N 1
ATOM 1496 C CA . LEU B 1 78 ? 9.32 15.641 2.564 1 97.19 78 LEU B CA 1
ATOM 1497 C C . LEU B 1 78 ? 10.484 15.914 3.504 1 97.19 78 LEU B C 1
ATOM 1499 O O . LEU B 1 78 ? 11.242 15 3.85 1 97.19 78 LEU B O 1
ATOM 1503 N N . GLU B 1 79 ? 10.68 17.141 3.762 1 96.38 79 GLU B N 1
ATOM 1504 C CA . GLU B 1 79 ? 11.523 17.594 4.863 1 96.38 79 GLU B CA 1
ATOM 1505 C C . GLU B 1 79 ? 10.711 18.391 5.883 1 96.38 79 GLU B C 1
ATOM 1507 O O . GLU B 1 79 ? 9.719 19.031 5.535 1 96.38 79 GLU B O 1
ATOM 1512 N N . TYR B 1 80 ? 11.133 18.219 7.117 1 97.19 80 TYR B N 1
ATOM 1513 C CA . TYR B 1 80 ? 10.461 19.016 8.141 1 97.19 80 TYR B CA 1
ATOM 1514 C C . TYR B 1 80 ?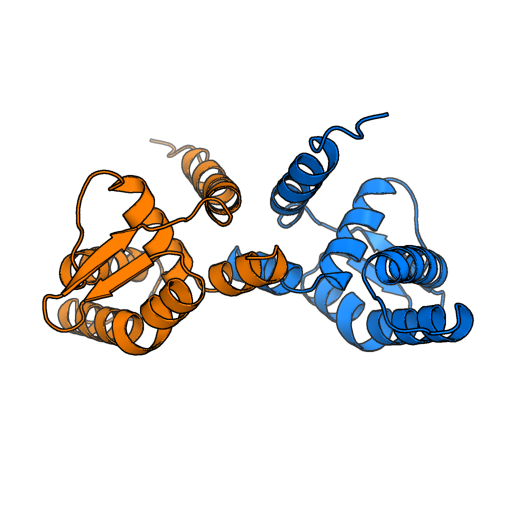 11.438 19.453 9.227 1 97.19 80 TYR B C 1
ATOM 1516 O O . TYR B 1 80 ? 12.461 18.797 9.445 1 97.19 80 TYR B O 1
ATOM 1524 N N . ASP B 1 81 ? 11.102 20.641 9.836 1 96 81 ASP B N 1
ATOM 1525 C CA . ASP B 1 81 ? 11.836 21.188 10.977 1 96 81 ASP B CA 1
ATOM 1526 C C . ASP B 1 81 ? 10.992 21.141 12.25 1 96 81 ASP B C 1
ATOM 1528 O O . ASP B 1 81 ? 10.062 21.938 12.414 1 96 81 ASP B O 1
ATOM 1532 N N . ALA B 1 82 ? 11.344 20.281 13.125 1 92.38 82 ALA B N 1
ATOM 1533 C CA . ALA B 1 82 ? 10.547 20.062 14.328 1 92.38 82 ALA B CA 1
ATOM 1534 C C . ALA B 1 82 ? 10.57 21.297 15.227 1 92.38 82 ALA B C 1
ATOM 1536 O O . ALA B 1 82 ? 9.648 21.516 16.016 1 92.38 82 ALA B O 1
ATOM 1537 N N . ARG B 1 83 ? 11.672 22.047 15.117 1 93.56 83 ARG B N 1
ATOM 1538 C CA . ARG B 1 83 ? 11.82 23.219 15.961 1 93.56 83 ARG B CA 1
ATOM 1539 C C . ARG B 1 83 ? 10.961 24.375 15.438 1 93.56 83 ARG B C 1
ATOM 1541 O O . ARG B 1 83 ? 10.18 24.969 16.188 1 93.56 83 ARG B O 1
ATOM 1548 N N . ASN B 1 84 ? 11.031 24.641 14.211 1 92.94 84 ASN B N 1
ATOM 1549 C CA . ASN B 1 84 ? 10.312 25.75 13.586 1 92.94 84 ASN B CA 1
ATOM 1550 C C . ASN B 1 84 ? 8.922 25.328 13.133 1 92.94 84 ASN B C 1
ATOM 1552 O O . ASN B 1 84 ? 8.062 26.172 12.867 1 92.94 84 ASN B O 1
ATOM 1556 N N . GLY B 1 85 ? 8.773 24 12.938 1 95.69 85 GLY B N 1
ATOM 1557 C CA . GLY B 1 85 ? 7.465 23.453 12.602 1 95.69 85 GLY B CA 1
ATOM 1558 C C . GLY B 1 85 ? 7.172 23.469 11.117 1 95.69 85 GLY B C 1
ATOM 1559 O O . GLY B 1 85 ? 6.043 23.203 10.695 1 95.69 85 GLY B O 1
ATOM 1560 N N . ASP B 1 86 ? 8.125 23.828 10.289 1 96.12 86 ASP B N 1
ATOM 1561 C CA . ASP B 1 86 ? 7.918 23.906 8.844 1 96.12 86 ASP B CA 1
ATOM 1562 C C . ASP B 1 86 ? 7.973 22.531 8.203 1 96.12 86 ASP B C 1
ATOM 1564 O O . ASP B 1 86 ? 8.758 21.672 8.617 1 96.12 86 ASP B O 1
ATOM 1568 N N . VAL B 1 87 ? 7.133 22.312 7.152 1 97 87 VAL B N 1
ATOM 1569 C CA . VAL B 1 87 ? 7.117 21.094 6.348 1 97 87 VAL B CA 1
ATOM 1570 C C . VAL B 1 87 ? 7.145 21.453 4.867 1 97 87 VAL B C 1
ATOM 1572 O O . VAL B 1 87 ? 6.359 22.281 4.41 1 97 87 VAL B O 1
ATOM 1575 N N . VAL B 1 88 ? 8.031 20.859 4.133 1 95.19 88 VAL B N 1
ATOM 1576 C CA . VAL B 1 88 ? 8.164 21.141 2.705 1 95.19 88 VAL B CA 1
ATOM 1577 C C . VAL B 1 88 ? 8.141 19.828 1.926 1 95.19 88 VAL B C 1
ATOM 1579 O O . VAL B 1 88 ? 8.836 18.875 2.279 1 95.19 88 VAL B O 1
ATOM 1582 N N . LEU B 1 89 ? 7.324 19.797 0.882 1 96.19 89 LEU B N 1
ATOM 1583 C CA . LEU B 1 89 ? 7.301 18.625 0.008 1 96.19 89 LEU B CA 1
ATOM 1584 C C . LEU B 1 89 ? 8.594 18.516 -0.792 1 96.19 89 LEU B C 1
ATOM 1586 O O . LEU B 1 89 ? 9.047 19.5 -1.379 1 96.19 89 LEU B O 1
ATOM 1590 N N . GLU B 1 90 ? 9.266 17.469 -0.752 1 95.44 90 GLU B N 1
ATOM 1591 C CA . GLU B 1 90 ? 10.484 17.266 -1.527 1 95.44 90 GLU B CA 1
ATOM 1592 C C . GLU B 1 90 ? 10.195 16.516 -2.826 1 95.44 90 GLU B C 1
ATOM 1594 O O . GLU B 1 90 ? 10.438 17.047 -3.916 1 95.44 90 GLU B O 1
ATOM 1599 N N . ASP B 1 91 ? 9.75 15.297 -2.795 1 96.69 91 ASP B N 1
ATOM 1600 C CA . ASP B 1 91 ? 9.484 14.477 -3.975 1 96.69 91 ASP B CA 1
ATOM 1601 C C . ASP B 1 91 ? 8.398 13.438 -3.697 1 96.69 91 ASP B C 1
ATOM 1603 O O . ASP B 1 91 ? 8.617 12.492 -2.938 1 96.69 91 ASP B O 1
ATOM 1607 N N . ALA B 1 92 ? 7.199 13.641 -4.25 1 96.75 92 ALA B N 1
ATOM 1608 C CA . ALA B 1 92 ? 6.098 12.703 -4.066 1 96.75 92 ALA B CA 1
ATOM 1609 C C . ALA B 1 92 ? 5.734 12.016 -5.383 1 96.75 92 ALA B C 1
ATOM 1611 O O . ALA B 1 92 ? 4.617 11.531 -5.547 1 96.75 92 ALA B O 1
ATOM 1612 N N . THR B 1 93 ? 6.66 11.969 -6.363 1 96.56 93 THR B N 1
ATOM 1613 C CA . THR B 1 93 ? 6.41 11.461 -7.703 1 96.56 93 THR B CA 1
ATOM 1614 C C . THR B 1 93 ? 6.016 9.984 -7.66 1 96.56 93 THR B C 1
ATOM 1616 O O . THR B 1 93 ? 5.195 9.531 -8.453 1 96.56 93 THR B O 1
ATOM 1619 N N . ASP B 1 94 ? 6.57 9.289 -6.691 1 96.88 94 ASP B N 1
ATOM 1620 C CA . ASP B 1 94 ? 6.32 7.859 -6.598 1 96.88 94 ASP B CA 1
ATOM 1621 C C . ASP B 1 94 ? 5.004 7.578 -5.879 1 96.88 94 ASP B C 1
ATOM 1623 O O . ASP B 1 94 ? 4.492 6.453 -5.922 1 96.88 94 ASP B O 1
ATOM 1627 N N . LEU B 1 95 ? 4.43 8.539 -5.191 1 97.94 95 LEU B N 1
ATOM 1628 C CA . LEU B 1 95 ? 3.223 8.336 -4.395 1 97.94 95 LEU B CA 1
ATOM 1629 C C . LEU B 1 95 ? 2.01 8.945 -5.094 1 97.94 95 LEU B C 1
ATOM 1631 O O . LEU B 1 95 ? 0.903 8.406 -5 1 97.94 95 LEU B O 1
ATOM 1635 N N . GLU B 1 96 ? 2.225 9.984 -5.773 1 96.94 96 GLU B N 1
ATOM 1636 C CA . GLU B 1 96 ? 1.181 10.844 -6.32 1 96.94 96 GLU B CA 1
ATOM 1637 C C . GLU B 1 96 ? 0.229 10.062 -7.219 1 96.94 96 GLU B C 1
ATOM 1639 O O . GLU B 1 96 ? -0.991 10.211 -7.121 1 96.94 96 GLU B O 1
ATOM 1644 N N . PRO B 1 97 ? 0.711 9.164 -8.094 1 96.12 97 PRO B N 1
ATOM 1645 C CA . PRO B 1 97 ? -0.211 8.453 -8.984 1 96.12 97 PRO B CA 1
ATOM 1646 C C . PRO B 1 97 ? -1.221 7.598 -8.227 1 96.12 97 PRO B C 1
ATOM 1648 O O . PRO B 1 97 ? -2.355 7.43 -8.672 1 96.12 97 PRO B O 1
ATOM 1651 N N . TYR B 1 98 ? -0.79 7.07 -7.105 1 97.06 98 TYR B N 1
ATOM 1652 C CA . TYR B 1 98 ? -1.683 6.219 -6.328 1 97.06 98 TYR B CA 1
ATOM 1653 C C . TYR B 1 98 ? -2.701 7.055 -5.562 1 97.06 98 TYR B C 1
ATOM 1655 O O . TYR B 1 98 ? -3.844 6.633 -5.367 1 97.06 98 TYR B O 1
ATOM 1663 N N . LEU B 1 99 ? -2.328 8.242 -5.148 1 96.81 99 LEU B N 1
ATOM 1664 C CA . LEU B 1 99 ? -3.219 9.141 -4.418 1 96.81 99 LEU B CA 1
ATOM 1665 C C . LEU B 1 99 ? -4.297 9.703 -5.336 1 96.81 99 LEU B C 1
ATOM 1667 O O . LEU B 1 99 ? -5.406 10 -4.891 1 96.81 99 LEU B O 1
ATOM 1671 N N . ASP B 1 100 ? -3.996 9.758 -6.57 1 94.38 100 ASP B N 1
ATOM 1672 C CA . ASP B 1 100 ? -4.93 10.312 -7.547 1 94.38 100 ASP B CA 1
ATOM 1673 C C . ASP B 1 100 ? -6.102 9.367 -7.785 1 94.38 100 ASP B C 1
ATOM 1675 O O . ASP B 1 100 ? -7.191 9.805 -8.164 1 94.38 100 ASP B O 1
ATOM 1679 N N . ILE B 1 101 ? -5.855 8.102 -7.621 1 94.12 101 ILE B N 1
ATOM 1680 C CA . ILE B 1 101 ? -6.926 7.117 -7.766 1 94.12 101 ILE B CA 1
ATOM 1681 C C . ILE B 1 101 ? -7.996 7.359 -6.703 1 94.12 101 ILE B C 1
ATOM 1683 O O . ILE B 1 101 ? -9.195 7.305 -6.996 1 94.12 101 ILE B O 1
ATOM 1687 N N . ASP B 1 102 ? -7.605 7.543 -5.48 1 81.31 102 ASP B N 1
ATOM 1688 C CA . ASP B 1 102 ? -8.508 7.738 -4.352 1 81.31 102 ASP B CA 1
ATOM 1689 C C . ASP B 1 102 ? -9.336 9.008 -4.523 1 81.31 102 ASP B C 1
ATOM 1691 O O . ASP B 1 102 ? -10.516 9.047 -4.156 1 81.31 102 ASP B O 1
ATOM 1695 N N . GLU B 1 103 ? -8.75 10.039 -4.918 1 70.5 103 GLU B N 1
ATOM 1696 C CA . GLU B 1 103 ? -9.453 11.305 -5.109 1 70.5 103 GLU B CA 1
ATOM 1697 C C . GLU B 1 103 ? -10.5 11.188 -6.215 1 70.5 103 GLU B C 1
ATOM 1699 O O . GLU B 1 103 ? -11.578 11.789 -6.125 1 70.5 103 GLU B O 1
ATOM 1704 N N . THR B 1 104 ? -10.148 10.508 -7.117 1 56.69 104 THR B N 1
ATOM 1705 C CA . THR B 1 104 ? -11.055 10.328 -8.242 1 56.69 104 THR B CA 1
ATOM 1706 C C . THR B 1 104 ? -12.258 9.477 -7.84 1 56.69 104 THR B C 1
ATOM 1708 O O . THR B 1 104 ? -13.375 9.703 -8.305 1 56.69 104 THR B O 1
ATOM 1711 N N . THR B 1 105 ? -12.016 8.547 -7.016 1 53.41 105 THR B N 1
ATOM 1712 C CA . THR B 1 105 ? -13.109 7.672 -6.605 1 53.41 105 THR B CA 1
ATOM 1713 C C . THR 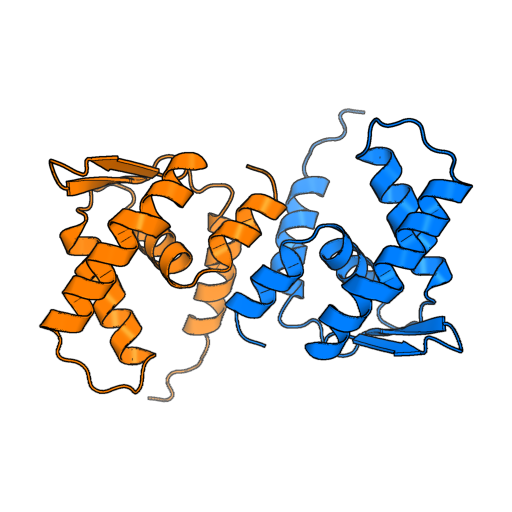B 1 105 ? -14.07 8.406 -5.684 1 53.41 105 THR B C 1
ATOM 1715 O O . THR B 1 105 ? -15.273 8.125 -5.672 1 53.41 105 THR B O 1
ATOM 1718 N N . VAL B 1 106 ? -13.617 9.359 -4.824 1 50.12 106 VAL B N 1
ATOM 1719 C CA . VAL B 1 106 ? -14.469 10.109 -3.91 1 50.12 106 VAL B CA 1
ATOM 1720 C C . VAL B 1 106 ? -15.266 11.148 -4.691 1 50.12 106 VAL B C 1
ATOM 1722 O O . VAL B 1 106 ? -16.406 11.453 -4.344 1 50.12 106 VAL B O 1
ATOM 1725 N N . SER B 1 107 ? -14.648 11.852 -5.621 1 46 107 SER B N 1
ATOM 1726 C CA . SER B 1 107 ? -15.344 12.938 -6.305 1 46 107 SER B CA 1
ATOM 1727 C C . SER B 1 107 ? -16.531 12.414 -7.094 1 46 107 SER B C 1
ATOM 1729 O O . SER B 1 107 ? -17.375 13.195 -7.543 1 46 107 SER B O 1
ATOM 1731 N N . ILE B 1 108 ? -16.438 11.18 -7.527 1 41.88 108 ILE B N 1
ATOM 1732 C CA . ILE B 1 108 ? -17.484 10.781 -8.453 1 41.88 108 ILE B CA 1
ATOM 1733 C C . ILE B 1 108 ? -18.719 10.336 -7.668 1 41.88 108 ILE B C 1
ATOM 1735 O O . ILE B 1 108 ? -19.75 9.992 -8.258 1 41.88 108 ILE B O 1
ATOM 1739 N N . ALA B 1 109 ? -18.641 10.164 -6.418 1 43.09 109 ALA B N 1
ATOM 1740 C CA . ALA B 1 109 ? -19.938 9.797 -5.855 1 43.09 109 ALA B CA 1
ATOM 1741 C C . ALA B 1 109 ? -20.906 10.969 -5.914 1 43.09 109 ALA B C 1
ATOM 1743 O O . ALA B 1 109 ? -20.578 12.078 -5.492 1 43.09 109 ALA B O 1
ATOM 1744 N N . PRO B 1 110 ? -21.906 10.984 -6.727 1 38.25 110 PRO B N 1
ATOM 1745 C CA . PRO B 1 110 ? -22.891 12.055 -6.93 1 38.25 110 PRO B CA 1
ATOM 1746 C C . PRO B 1 110 ? -23.531 12.523 -5.625 1 38.25 110 PRO B C 1
ATOM 1748 O O . PRO B 1 110 ? -23.906 11.703 -4.785 1 38.25 110 PRO B O 1
ATOM 1751 N N . GLN B 1 111 ? -22.984 13.555 -5.016 1 39.44 111 GLN B N 1
ATOM 1752 C CA . GLN B 1 111 ? -23.812 14.234 -4.02 1 39.44 111 GLN B CA 1
ATOM 1753 C C . GLN B 1 111 ? -25.203 14.5 -4.555 1 39.44 111 GLN B C 1
ATOM 1755 O O . GLN B 1 111 ? -25.375 15.094 -5.621 1 39.44 111 GLN B O 1
ATOM 1760 N N . ASN B 1 112 ? -25.969 13.453 -4.504 1 40.69 112 ASN B N 1
ATOM 1761 C CA . ASN B 1 112 ? -27.375 13.789 -4.75 1 40.69 112 ASN B CA 1
ATOM 1762 C C . ASN B 1 112 ? -27.812 15.008 -3.941 1 40.69 112 ASN B C 1
ATOM 1764 O O . ASN B 1 112 ? -27.719 15 -2.711 1 40.69 112 ASN B O 1
ATOM 1768 N N . GLU B 1 113 ? -27.484 16.234 -4.414 1 27.88 113 GLU B N 1
ATOM 1769 C CA . GLU B 1 113 ? -28.328 17.359 -3.994 1 27.88 113 GLU B CA 1
ATOM 1770 C C . GLU B 1 113 ? -29.797 17.062 -4.27 1 27.88 113 GLU B C 1
ATOM 1772 O O . GLU B 1 113 ? -30.156 16.531 -5.324 1 27.88 113 GLU B O 1
#

Radius of gyration: 20.49 Å; Cα contacts (8 Å, |Δi|>4): 233; chains: 2; bounding box: 50×57×52 Å